Protein AF-A0AAD6SAK5-F1 (afdb_monomer_lite)

Organism: NCBI:txid1745969

Foldseek 3Di:
DDDDPLLVVLCVVCVVLVAHLVVDPLSVVLSVLLVCLLPDACVVPDPPCLLAADPDLPAEAEDAEDQRPSNCVVPQDDLPGGDDDDDPHVVSVVCNVVSHFAYAYDHQDQPPPQPDLNVLSNSLSSVQSNLLSNCVNNVRHYAYAREDSPPNDALPPPDCSRHQAHEDECADLQHGCLPPSCLRVLQSCLVVVGDYHYHYDFHWDQDPNDTDGPDPDPDRCVPCVRPPNPSVVVNVVSCVVSCVVVPRD

Sequence (249 aa):
FKLDPVASRILRQ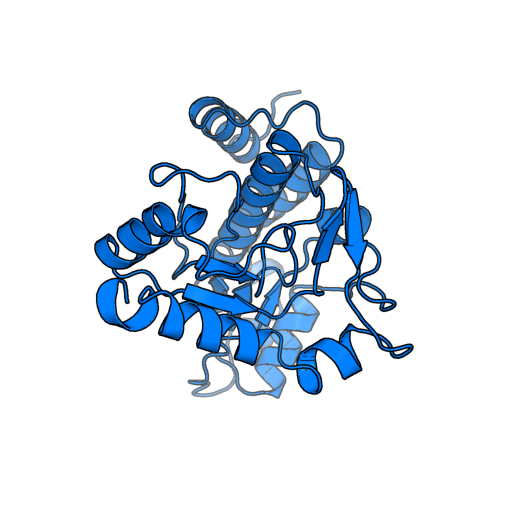ALQDGIDLAPFNFTAPALEEIVAWAHFNAEKSVPAGLLHPAGNATTVDVHAHHVPTWFRTIMPSDGGMPTPLWTLELQLQHMANQSIGRSILSIPKPNIFLGDKNATMAIARLLNENTAALAKALPRRFSFFATSALPYVNESAVDTLGAVGVALTSNHEGKYLGNPEFISFFARMQNMKAIVFVHPANPLLEVAGNFLLASPTVYPQGIFEFFCIPHIARTFIDLALSGTLPNLT

pLDDT: mean 86.38, std 11.33, range [43.56, 97.88]

Secondary structure (DSSP, 8-state):
-PPPHHHHHHHHHHHHTT---TT-TTHHHHHHHHHHHHT--HHHHS-HHHHS-SS---EEEEEEE---HHHHHH--EETTEEPPP--HHHHHHHHHHTTEEEEEEE-S----STT-HHHHHHHHHHHHHHHHHHHHHSTTTEEEEEEP-TTS--GGG---TT-SEEEEESEETTEETTSGGGHHHHHHHHHTT-EEEEE----EEEETTEEEE-----S-IIIIIHHHS-HHHHHHHHHHHTTHHHHH-

Radius of gyration: 18.46 Å; chains: 1; bounding box: 39×44×50 Å

Structure (mmCIF, N/CA/C/O backbone):
data_AF-A0AAD6SAK5-F1
#
_entry.id   AF-A0AAD6SAK5-F1
#
loop_
_atom_site.group_PDB
_atom_site.id
_atom_site.type_symbol
_atom_site.label_atom_id
_atom_site.label_alt_id
_atom_site.label_comp_id
_atom_site.label_asym_id
_atom_site.label_entity_id
_atom_site.label_seq_id
_atom_site.pdbx_PDB_ins_code
_atom_site.Cartn_x
_atom_site.Cartn_y
_atom_site.Cartn_z
_atom_site.occupancy
_atom_site.B_iso_or_equiv
_atom_site.auth_seq_id
_atom_site.auth_comp_id
_atom_site.auth_asym_id
_atom_site.auth_atom_id
_atom_site.pdbx_PDB_model_num
ATOM 1 N N . PHE A 1 1 ? 0.401 22.224 -21.509 1.00 48.62 1 PHE A N 1
ATOM 2 C CA . PHE A 1 1 ? 1.022 20.891 -21.386 1.00 48.62 1 PHE A CA 1
ATOM 3 C C . PHE A 1 1 ? -0.078 19.849 -21.339 1.00 48.62 1 PHE A C 1
ATOM 5 O O . PHE A 1 1 ? -1.014 20.021 -20.569 1.00 48.62 1 PHE A O 1
ATOM 12 N N . LYS A 1 2 ? -0.040 18.836 -22.210 1.00 77.50 2 LYS A N 1
ATOM 13 C CA . LYS A 1 2 ? -1.019 17.743 -22.179 1.00 77.50 2 LYS A CA 1
ATOM 14 C C . LYS A 1 2 ? -0.540 16.734 -21.135 1.00 77.50 2 LYS A C 1
ATOM 16 O O . LYS A 1 2 ? 0.582 16.256 -21.254 1.00 77.50 2 LYS A O 1
ATOM 21 N N . LEU A 1 3 ? -1.353 16.476 -20.111 1.00 87.00 3 LEU A N 1
ATOM 22 C CA . LEU A 1 3 ? -1.077 15.429 -19.126 1.00 87.00 3 LEU A CA 1
ATOM 23 C C . LEU A 1 3 ? -0.990 14.066 -19.823 1.00 87.00 3 LEU A C 1
ATOM 25 O O . LEU A 1 3 ? -1.720 13.809 -20.786 1.00 87.00 3 LEU A O 1
ATOM 29 N N . ASP A 1 4 ? -0.115 13.196 -19.319 1.00 96.31 4 ASP A N 1
ATOM 30 C CA . ASP A 1 4 ? -0.028 11.809 -19.773 1.00 96.31 4 ASP A CA 1
ATOM 31 C C . ASP A 1 4 ? -1.410 11.117 -19.656 1.00 96.31 4 ASP A C 1
ATOM 33 O O . ASP A 1 4 ? -2.162 11.399 -18.707 1.00 96.31 4 ASP A O 1
ATOM 37 N N . PRO A 1 5 ? -1.802 10.237 -20.600 1.00 95.94 5 PRO A N 1
ATOM 38 C CA . PRO A 1 5 ? -3.085 9.537 -20.541 1.00 95.94 5 PRO A CA 1
ATOM 39 C C . PRO A 1 5 ? -3.301 8.736 -19.250 1.00 95.94 5 PRO A C 1
ATOM 41 O O . PRO A 1 5 ? -4.432 8.666 -18.764 1.00 95.94 5 PRO A O 1
ATOM 44 N N . VAL A 1 6 ? -2.238 8.163 -18.675 1.00 95.62 6 VAL A N 1
ATOM 45 C CA . VAL A 1 6 ? -2.286 7.399 -17.422 1.00 95.62 6 VAL A CA 1
ATOM 46 C C . VAL A 1 6 ? -2.607 8.329 -16.258 1.00 95.62 6 VAL A C 1
ATOM 48 O O . VAL A 1 6 ? -3.575 8.082 -15.540 1.00 95.62 6 VAL A O 1
ATOM 51 N N . ALA A 1 7 ? -1.880 9.440 -16.124 1.00 96.62 7 ALA A N 1
ATOM 52 C CA . ALA A 1 7 ? -2.147 10.438 -15.088 1.00 96.62 7 ALA A CA 1
ATOM 53 C C . ALA A 1 7 ? -3.566 11.023 -15.215 1.00 96.62 7 ALA A C 1
ATOM 55 O O . ALA A 1 7 ? -4.299 11.133 -14.233 1.00 96.62 7 ALA A O 1
ATOM 56 N N . SER A 1 8 ? -4.000 11.310 -16.446 1.00 95.75 8 SER A N 1
ATOM 57 C CA . SER A 1 8 ? -5.345 11.825 -16.735 1.00 95.75 8 SER A CA 1
ATOM 58 C C . SER A 1 8 ? -6.453 10.823 -16.388 1.00 95.75 8 SER A C 1
ATOM 60 O O . SER A 1 8 ? -7.548 11.215 -15.981 1.00 95.75 8 SER A O 1
ATOM 62 N N . ARG A 1 9 ? -6.205 9.517 -16.562 1.00 95.38 9 ARG A N 1
ATOM 63 C CA . ARG A 1 9 ? -7.128 8.457 -16.130 1.00 95.38 9 ARG A CA 1
ATOM 64 C C . ARG A 1 9 ? -7.239 8.433 -14.609 1.00 95.38 9 ARG A C 1
ATOM 66 O O . ARG A 1 9 ? -8.360 8.429 -14.113 1.00 95.38 9 ARG A O 1
ATOM 73 N N . ILE A 1 10 ? -6.108 8.441 -13.905 1.00 94.56 10 ILE A N 1
ATOM 74 C CA . ILE A 1 10 ? -6.060 8.343 -12.440 1.00 94.56 10 ILE A CA 1
ATOM 75 C C . ILE A 1 10 ? -6.801 9.512 -11.800 1.00 94.56 10 ILE A C 1
ATOM 77 O O . ILE A 1 10 ? -7.687 9.289 -10.985 1.00 94.56 10 ILE A O 1
ATOM 81 N N . LEU A 1 11 ? -6.512 10.745 -12.229 1.00 95.38 11 LEU A N 1
ATOM 82 C CA . LEU A 1 11 ? -7.187 11.940 -11.716 1.00 95.38 11 LEU A CA 1
ATOM 83 C C . LEU A 1 11 ? -8.706 11.886 -11.934 1.00 95.38 11 LEU A C 1
ATOM 85 O O . LEU A 1 11 ? -9.472 12.202 -11.029 1.00 95.38 11 LEU A O 1
ATOM 89 N N . ARG A 1 12 ? -9.159 11.448 -13.118 1.00 94.56 12 ARG A N 1
ATOM 90 C CA . ARG A 1 12 ? -10.597 11.321 -13.401 1.00 94.56 12 ARG A CA 1
ATOM 91 C C . ARG A 1 12 ? -11.270 10.242 -12.560 1.00 94.56 12 ARG A C 1
ATOM 93 O O . ARG A 1 12 ? -12.364 10.485 -12.069 1.00 94.56 12 ARG A O 1
ATOM 100 N N . GLN A 1 13 ? -10.654 9.071 -12.423 1.00 91.88 13 GLN A N 1
ATOM 101 C CA . GLN A 1 13 ? -11.227 7.978 -11.635 1.00 91.88 13 GLN A CA 1
ATOM 102 C C . GLN A 1 13 ? -11.241 8.319 -10.144 1.00 91.88 13 GLN A C 1
ATOM 104 O O . GLN A 1 13 ? -12.260 8.124 -9.500 1.00 91.88 13 GLN A O 1
ATOM 109 N N . ALA A 1 14 ? -10.174 8.926 -9.620 1.00 91.44 14 ALA A N 1
ATOM 110 C CA . ALA A 1 14 ? -10.151 9.406 -8.243 1.00 91.44 14 ALA A CA 1
ATOM 111 C C . ALA A 1 14 ? -11.302 10.388 -7.969 1.00 91.44 14 ALA A C 1
ATOM 113 O O . ALA A 1 14 ? -12.040 10.199 -7.008 1.00 91.44 14 ALA A O 1
ATOM 114 N N . LEU A 1 15 ? -11.540 11.357 -8.862 1.00 92.75 15 LEU A N 1
ATOM 115 C CA . LEU A 1 15 ? -12.674 12.279 -8.737 1.00 92.75 15 LEU A CA 1
ATOM 116 C C . LEU A 1 15 ? -14.040 11.579 -8.828 1.00 92.75 15 LEU A C 1
ATOM 118 O O . LEU A 1 15 ? -14.959 11.966 -8.111 1.00 92.75 15 LEU A O 1
ATOM 122 N N . GLN A 1 16 ? -14.187 10.555 -9.678 1.00 90.12 16 GLN A N 1
ATOM 123 C CA . GLN A 1 16 ? -15.409 9.735 -9.744 1.00 90.12 16 GLN A CA 1
ATOM 124 C C . GLN A 1 16 ? -15.672 8.993 -8.430 1.00 90.12 16 GLN A C 1
ATOM 126 O O . GLN A 1 16 ? -16.824 8.866 -8.023 1.00 90.12 16 GLN A O 1
ATOM 131 N N . ASP A 1 17 ? -14.605 8.585 -7.748 1.00 87.94 17 ASP A N 1
ATOM 132 C CA . ASP A 1 17 ? -14.656 7.930 -6.442 1.00 87.94 17 ASP A CA 1
ATOM 133 C C . ASP A 1 17 ? -14.751 8.938 -5.275 1.00 87.94 17 ASP A C 1
ATOM 135 O O . ASP A 1 17 ? -14.682 8.556 -4.107 1.00 87.94 17 ASP A O 1
ATOM 139 N N . GLY A 1 18 ? -14.911 10.236 -5.570 1.00 90.00 18 GLY A N 1
ATOM 140 C CA . GLY A 1 18 ? -15.021 11.302 -4.570 1.00 90.00 18 GLY A CA 1
ATOM 141 C C . GLY A 1 18 ? -13.700 11.673 -3.889 1.00 90.00 18 GLY A C 1
ATOM 142 O O . GLY A 1 18 ? -13.715 12.286 -2.823 1.00 90.00 18 GLY A O 1
ATOM 143 N N . ILE A 1 19 ? -12.563 11.305 -4.482 1.00 91.56 19 ILE A N 1
ATOM 144 C CA . ILE A 1 19 ? -11.214 11.572 -3.978 1.00 91.56 19 ILE A CA 1
ATOM 145 C C . ILE A 1 19 ? -10.585 12.690 -4.812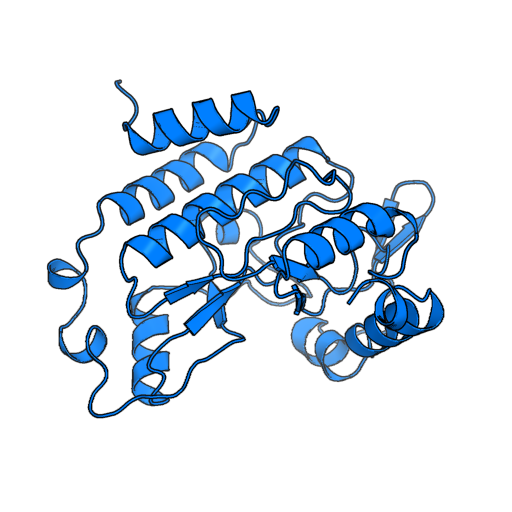 1.00 91.56 19 ILE A C 1
ATOM 147 O O . ILE A 1 19 ? -10.179 12.480 -5.957 1.00 91.56 19 ILE A O 1
ATOM 151 N N . ASP A 1 20 ? -10.463 13.882 -4.230 1.00 93.81 20 ASP A N 1
ATOM 152 C CA . ASP A 1 20 ? -9.728 14.978 -4.861 1.00 93.81 20 ASP A CA 1
ATOM 153 C C . ASP A 1 20 ? -8.230 14.873 -4.552 1.00 93.81 20 ASP A C 1
ATOM 155 O O . ASP A 1 20 ? -7.797 15.036 -3.414 1.00 93.81 20 ASP A O 1
ATOM 159 N N . LEU A 1 21 ? -7.431 14.591 -5.581 1.00 94.38 21 LEU A N 1
ATOM 160 C CA . LEU A 1 21 ? -5.976 14.490 -5.466 1.00 94.38 21 LEU A CA 1
ATOM 161 C C . LEU A 1 21 ? -5.276 15.848 -5.639 1.00 94.38 21 LEU A C 1
ATOM 163 O O . LEU A 1 21 ? -4.103 15.972 -5.295 1.00 94.38 21 LEU A O 1
ATOM 167 N N . ALA A 1 22 ? -5.948 16.865 -6.183 1.00 93.81 22 ALA A N 1
ATOM 168 C CA . ALA A 1 22 ? -5.314 18.132 -6.549 1.00 93.81 22 ALA A CA 1
ATOM 169 C C . ALA A 1 22 ? -4.691 18.921 -5.375 1.00 93.81 22 ALA A C 1
ATOM 171 O O . ALA A 1 22 ? -3.635 19.520 -5.587 1.00 93.81 22 ALA A O 1
ATOM 172 N N . PRO A 1 23 ? -5.266 18.930 -4.153 1.00 95.38 23 PRO A N 1
ATOM 173 C CA . PRO A 1 23 ? -4.737 19.732 -3.047 1.00 95.38 23 PRO A CA 1
ATOM 174 C C . PRO A 1 23 ? -3.391 19.254 -2.488 1.00 95.38 23 PRO A C 1
ATOM 176 O O . PRO A 1 23 ? -2.732 19.996 -1.759 1.00 95.38 23 PRO A O 1
ATOM 179 N N . PHE A 1 24 ? -2.980 18.017 -2.779 1.00 95.56 24 PHE A N 1
ATOM 180 C CA . PHE A 1 24 ? -1.861 17.382 -2.088 1.00 95.56 24 PHE A CA 1
ATOM 181 C C . PHE A 1 24 ? -0.530 17.539 -2.829 1.00 95.56 24 PHE A C 1
ATOM 183 O O . PHE A 1 24 ? -0.404 17.237 -4.016 1.00 95.56 24 PHE A O 1
ATOM 190 N N . ASN A 1 25 ? 0.509 17.947 -2.096 1.00 95.00 25 ASN A N 1
ATOM 191 C CA . ASN A 1 25 ? 1.856 18.159 -2.638 1.00 95.00 25 ASN A CA 1
ATOM 192 C C . ASN A 1 25 ? 2.534 16.869 -3.142 1.00 95.00 25 ASN A C 1
ATOM 194 O O . ASN A 1 25 ? 3.422 16.933 -3.989 1.00 95.00 25 ASN A O 1
ATOM 198 N N . PHE A 1 26 ? 2.104 15.703 -2.656 1.00 95.25 26 PHE A N 1
ATOM 199 C CA . PHE A 1 26 ? 2.612 14.401 -3.078 1.00 95.25 26 PHE A CA 1
ATOM 200 C C . PHE A 1 26 ? 1.981 13.898 -4.381 1.00 95.25 26 PHE A C 1
ATOM 202 O O . PHE A 1 26 ? 2.495 12.950 -4.970 1.00 95.25 26 PHE A O 1
ATOM 209 N N . THR A 1 27 ? 0.912 14.532 -4.874 1.00 96.81 27 THR A N 1
ATOM 210 C CA . THR A 1 27 ? 0.183 14.060 -6.058 1.00 96.81 27 THR A CA 1
ATOM 211 C C . THR A 1 27 ? 1.024 14.107 -7.326 1.00 96.81 27 THR A C 1
ATOM 213 O O . THR A 1 27 ? 1.078 13.116 -8.050 1.00 96.81 27 THR A O 1
ATOM 216 N N . ALA A 1 28 ? 1.702 15.223 -7.610 1.00 96.56 28 ALA A N 1
ATOM 217 C CA . ALA A 1 28 ? 2.511 15.332 -8.825 1.00 96.56 28 ALA A CA 1
ATOM 218 C C . ALA A 1 28 ? 3.689 14.329 -8.839 1.00 96.56 28 ALA A C 1
ATOM 220 O O . ALA A 1 28 ? 3.751 13.542 -9.785 1.00 96.56 28 ALA A O 1
ATOM 221 N N . PRO A 1 29 ? 4.531 14.237 -7.786 1.00 97.56 29 PRO A N 1
ATOM 222 C CA . PRO A 1 29 ? 5.582 13.217 -7.714 1.00 97.56 29 PRO A CA 1
ATOM 223 C C . PRO A 1 29 ? 5.049 11.779 -7.799 1.00 97.56 29 PRO A C 1
ATOM 225 O O . PRO A 1 29 ? 5.657 10.926 -8.444 1.00 97.56 29 PRO A O 1
ATOM 228 N N . ALA A 1 30 ? 3.893 11.502 -7.185 1.00 97.19 30 ALA A N 1
ATOM 229 C CA . ALA A 1 30 ? 3.274 10.185 -7.268 1.00 97.19 30 ALA A CA 1
ATOM 230 C C . ALA A 1 30 ? 2.855 9.834 -8.697 1.00 97.19 30 ALA A C 1
ATOM 232 O O . ALA A 1 30 ? 3.144 8.733 -9.166 1.00 97.19 30 ALA A O 1
ATOM 233 N N . LEU A 1 31 ? 2.201 10.762 -9.402 1.00 97.69 31 LEU A N 1
ATOM 234 C CA . LEU A 1 31 ? 1.782 10.563 -10.788 1.00 97.69 31 LEU A CA 1
ATOM 235 C C . LEU A 1 31 ? 2.976 10.407 -11.732 1.00 97.69 31 LEU A C 1
ATOM 237 O O . LEU A 1 31 ? 2.911 9.567 -12.625 1.00 97.69 31 LEU A O 1
ATOM 241 N N . GLU A 1 32 ? 4.059 11.158 -11.529 1.00 97.38 32 GLU A N 1
ATOM 242 C CA . GLU A 1 32 ? 5.299 11.005 -12.299 1.00 97.38 32 GLU A CA 1
ATOM 243 C C . GLU A 1 32 ? 5.870 9.587 -12.167 1.00 97.38 32 GLU A C 1
ATOM 245 O O . GLU A 1 32 ? 6.149 8.938 -13.176 1.00 97.38 32 GLU A O 1
ATOM 250 N N . GLU A 1 33 ? 5.962 9.064 -10.941 1.00 97.25 33 GLU A N 1
ATOM 251 C CA . GLU A 1 33 ? 6.455 7.704 -10.696 1.00 97.25 33 GLU A CA 1
ATOM 252 C C . GLU A 1 33 ? 5.493 6.630 -11.246 1.00 97.25 33 GLU A C 1
ATOM 254 O O . GLU A 1 33 ? 5.931 5.647 -11.843 1.00 97.25 33 GLU A O 1
ATOM 259 N N . ILE A 1 34 ? 4.172 6.828 -11.133 1.00 97.56 34 ILE A N 1
ATOM 260 C CA . ILE A 1 34 ? 3.167 5.915 -11.712 1.00 97.56 34 ILE A CA 1
ATOM 261 C C . ILE A 1 34 ? 3.267 5.871 -13.243 1.00 97.56 34 ILE A C 1
ATOM 263 O O . ILE A 1 34 ? 3.202 4.796 -13.843 1.00 97.56 34 ILE A O 1
ATOM 267 N N . VAL A 1 35 ? 3.419 7.030 -13.890 1.00 97.88 35 VAL A N 1
ATOM 268 C CA . VAL A 1 35 ? 3.590 7.136 -15.346 1.00 97.88 35 VAL A CA 1
ATOM 269 C C . VAL A 1 35 ? 4.894 6.461 -15.775 1.00 97.88 35 VAL A C 1
ATOM 271 O O . VAL A 1 35 ? 4.899 5.733 -16.768 1.00 97.88 35 VAL A O 1
ATOM 274 N N . ALA A 1 36 ? 5.974 6.630 -15.006 1.00 96.94 36 ALA A N 1
ATOM 275 C CA . ALA A 1 36 ? 7.234 5.938 -15.259 1.00 96.94 36 ALA A CA 1
ATOM 276 C C . ALA A 1 36 ? 7.062 4.411 -15.229 1.00 96.94 36 ALA A C 1
ATOM 278 O O . ALA A 1 36 ? 7.542 3.735 -16.138 1.00 96.94 36 ALA A O 1
ATOM 279 N N . TRP A 1 37 ? 6.315 3.868 -14.258 1.00 97.25 37 TRP A N 1
ATOM 280 C CA . TRP A 1 37 ? 5.984 2.439 -14.222 1.00 97.25 37 TRP A CA 1
ATOM 281 C C . TRP A 1 37 ? 5.106 1.995 -15.390 1.00 97.25 37 TRP A C 1
ATOM 283 O O . TRP A 1 37 ? 5.344 0.940 -15.972 1.00 97.25 37 TRP A O 1
ATOM 293 N N . ALA A 1 38 ? 4.107 2.794 -15.763 1.00 96.00 38 ALA A N 1
ATOM 294 C CA . ALA A 1 38 ? 3.188 2.449 -16.844 1.00 96.00 38 ALA A CA 1
ATOM 295 C C . ALA A 1 38 ? 3.879 2.344 -18.214 1.00 96.00 38 ALA A C 1
ATOM 297 O O . ALA A 1 38 ? 3.461 1.542 -19.050 1.00 96.00 38 ALA A O 1
ATOM 298 N N . HIS A 1 39 ? 4.945 3.118 -18.427 1.00 95.88 39 HIS A N 1
ATOM 299 C CA . HIS A 1 39 ? 5.762 3.079 -19.645 1.00 95.88 39 HIS A CA 1
ATOM 300 C C . HIS A 1 39 ? 7.055 2.267 -19.479 1.00 95.88 39 HIS A C 1
ATOM 302 O O . HIS A 1 39 ? 7.898 2.248 -20.381 1.00 95.88 39 HIS A O 1
ATOM 308 N N . PHE A 1 40 ? 7.235 1.595 -18.339 1.00 95.94 40 PHE A N 1
ATOM 309 C CA . PHE A 1 40 ? 8.440 0.835 -18.040 1.00 95.94 40 PHE A CA 1
ATOM 310 C C . PHE A 1 40 ? 8.556 -0.395 -18.941 1.00 95.94 40 PHE A C 1
ATOM 312 O O . PHE A 1 40 ? 7.654 -1.229 -19.017 1.00 95.94 40 PHE A O 1
ATOM 319 N N . ASN A 1 41 ? 9.709 -0.544 -19.593 1.00 92.88 41 ASN A N 1
ATOM 320 C CA . ASN A 1 41 ? 10.030 -1.727 -20.380 1.00 92.88 41 ASN A CA 1
ATOM 321 C C . ASN A 1 41 ? 11.046 -2.593 -19.629 1.00 92.88 41 ASN A C 1
ATOM 323 O O . ASN A 1 41 ? 12.243 -2.306 -19.638 1.00 92.88 41 ASN A O 1
ATOM 327 N N . ALA A 1 42 ? 10.556 -3.664 -19.004 1.00 88.94 42 ALA A N 1
ATOM 328 C CA . ALA A 1 42 ? 11.367 -4.558 -18.187 1.00 88.94 42 ALA A CA 1
ATOM 329 C C . ALA A 1 42 ? 12.563 -5.152 -18.952 1.00 88.94 42 ALA A C 1
ATOM 331 O O . ALA A 1 42 ? 13.679 -5.090 -18.447 1.00 88.94 42 ALA A O 1
ATOM 332 N N . GLU A 1 43 ? 12.356 -5.617 -20.187 1.00 86.31 43 GLU A N 1
ATOM 333 C CA . GLU A 1 43 ? 13.389 -6.239 -21.037 1.00 86.31 43 GLU A CA 1
ATOM 334 C C . GLU A 1 43 ? 14.544 -5.290 -21.388 1.00 86.31 43 GLU A C 1
ATOM 336 O O . GLU A 1 43 ? 15.666 -5.726 -21.631 1.00 86.31 43 GLU A O 1
ATOM 341 N N . LYS A 1 44 ? 14.281 -3.977 -21.433 1.00 87.62 44 LYS A N 1
ATOM 342 C CA . LYS A 1 44 ? 15.312 -2.964 -21.711 1.00 87.62 44 LYS A CA 1
ATOM 343 C C . LYS A 1 44 ? 16.004 -2.454 -20.452 1.00 87.62 44 LYS A C 1
ATOM 345 O O . LYS A 1 44 ? 17.160 -2.049 -20.524 1.00 87.62 44 LYS A O 1
ATOM 350 N N . SER A 1 45 ? 15.282 -2.416 -19.337 1.00 86.88 45 SER A N 1
ATOM 351 C CA . SER A 1 45 ? 15.701 -1.694 -18.133 1.00 86.88 45 SER A CA 1
ATOM 352 C C . SER A 1 45 ? 16.272 -2.591 -17.039 1.00 86.88 45 SER A C 1
ATOM 354 O O . SER A 1 45 ? 16.880 -2.080 -16.103 1.00 86.88 45 SER A O 1
ATOM 356 N N . VAL A 1 46 ? 16.070 -3.907 -17.113 1.00 87.25 46 VAL A N 1
ATOM 357 C CA . VAL A 1 46 ? 16.509 -4.851 -16.080 1.00 87.25 46 VAL A CA 1
ATOM 358 C C . VAL A 1 46 ? 17.432 -5.903 -16.700 1.00 87.25 46 VAL A C 1
ATOM 360 O O . VAL A 1 46 ? 17.103 -6.457 -17.749 1.00 87.25 46 VAL A O 1
ATOM 363 N N . PRO A 1 47 ? 18.566 -6.242 -16.060 1.00 84.69 47 PRO A N 1
ATOM 364 C CA . PRO A 1 47 ? 19.419 -7.333 -16.518 1.00 84.69 47 PRO A CA 1
ATOM 365 C C . PRO A 1 47 ? 18.641 -8.651 -16.651 1.00 84.69 47 PRO A C 1
ATOM 367 O O . PRO A 1 47 ? 17.926 -9.049 -15.730 1.00 84.69 47 PRO A O 1
ATOM 370 N N . ALA A 1 48 ? 18.831 -9.374 -17.759 1.00 80.62 48 ALA A N 1
ATOM 371 C CA . ALA A 1 48 ? 18.095 -10.611 -18.052 1.00 80.62 48 ALA A CA 1
ATOM 372 C C . ALA A 1 48 ? 18.184 -11.661 -16.924 1.00 80.62 48 ALA A C 1
ATOM 374 O O . ALA A 1 48 ? 17.190 -12.312 -16.601 1.00 80.62 48 ALA A O 1
ATOM 375 N N . GLY A 1 49 ? 19.347 -11.773 -16.269 1.00 77.94 49 GLY A N 1
ATOM 376 C CA . GLY A 1 49 ? 19.554 -12.679 -15.131 1.00 77.94 49 GLY A CA 1
ATOM 377 C C . GLY A 1 49 ? 18.777 -12.307 -13.861 1.00 77.94 49 GLY A C 1
ATOM 378 O O . GLY A 1 49 ? 18.600 -13.151 -12.991 1.00 77.94 49 GLY A O 1
ATOM 379 N N . LEU A 1 50 ? 18.292 -11.065 -13.751 1.00 82.31 50 LEU A N 1
ATOM 380 C CA . LEU A 1 50 ? 17.416 -10.620 -12.664 1.00 82.31 50 LEU A CA 1
ATOM 381 C C . LEU A 1 50 ? 15.936 -10.672 -13.053 1.00 82.31 50 LEU A C 1
ATOM 383 O O . LEU A 1 50 ? 15.098 -10.840 -12.170 1.00 82.31 50 LEU A O 1
ATOM 387 N N . LEU A 1 51 ? 15.598 -10.570 -14.344 1.00 78.81 51 LEU A N 1
ATOM 388 C CA . LEU A 1 51 ? 14.225 -10.709 -14.850 1.00 78.81 51 LEU A CA 1
ATOM 389 C C . LEU A 1 51 ? 13.708 -12.141 -14.759 1.00 78.81 51 LEU A C 1
ATOM 391 O O . LEU A 1 51 ? 12.560 -12.367 -14.353 1.00 78.81 51 LEU A O 1
ATOM 395 N N . HIS A 1 52 ? 14.562 -13.103 -15.091 1.00 76.69 52 HIS A N 1
ATOM 396 C CA . HIS A 1 52 ? 14.248 -14.522 -15.055 1.00 76.69 52 HIS A CA 1
ATOM 397 C C . HIS A 1 52 ? 15.009 -15.171 -13.898 1.00 76.69 52 HIS A C 1
ATOM 399 O O . HIS A 1 52 ? 16.238 -15.153 -13.914 1.00 76.69 52 HIS A O 1
ATOM 405 N N . PRO A 1 53 ? 14.317 -15.726 -12.885 1.00 66.88 53 PRO A N 1
ATOM 406 C CA . PRO A 1 53 ? 14.992 -16.450 -11.817 1.00 66.88 53 PRO A CA 1
ATOM 407 C C . PRO A 1 53 ? 15.855 -17.571 -12.405 1.00 66.88 53 PRO A C 1
ATOM 409 O O . PRO A 1 53 ? 15.422 -18.268 -13.324 1.00 66.88 53 PRO A O 1
ATOM 412 N N . ALA A 1 54 ? 17.059 -17.769 -11.872 1.00 62.38 54 ALA A N 1
ATOM 413 C CA . ALA A 1 54 ? 17.867 -18.926 -12.230 1.00 62.38 54 ALA A CA 1
ATOM 414 C C . ALA A 1 54 ? 17.223 -20.204 -11.652 1.00 62.38 54 ALA A C 1
ATOM 416 O O . ALA A 1 54 ? 17.012 -20.305 -10.445 1.00 62.38 54 ALA A O 1
ATOM 417 N N . GLY A 1 55 ? 16.908 -21.183 -12.507 1.00 65.50 55 GLY A N 1
ATOM 418 C CA . GLY A 1 55 ? 16.312 -22.464 -12.099 1.00 65.50 55 GLY A CA 1
ATOM 419 C C . GLY A 1 55 ? 14.808 -22.410 -11.769 1.00 65.50 55 GLY A C 1
ATOM 420 O O . GLY A 1 55 ? 14.102 -21.470 -12.125 1.00 65.50 55 GLY A O 1
ATOM 421 N N . ASN A 1 56 ? 14.300 -23.447 -11.090 1.00 67.75 56 ASN A N 1
ATOM 422 C CA . ASN A 1 56 ? 12.892 -23.564 -10.678 1.00 67.75 56 ASN A CA 1
ATOM 423 C C . ASN A 1 56 ? 12.618 -22.788 -9.374 1.00 67.75 56 ASN A C 1
ATOM 425 O O . ASN A 1 56 ? 12.283 -23.386 -8.354 1.00 67.75 56 ASN A O 1
ATOM 429 N N . ALA A 1 57 ? 12.772 -21.462 -9.378 1.00 76.19 57 ALA A N 1
ATOM 430 C CA . ALA A 1 57 ? 12.410 -20.636 -8.223 1.00 76.19 57 ALA A CA 1
ATOM 431 C C . ALA A 1 57 ? 10.882 -20.642 -8.010 1.00 76.19 57 ALA A C 1
ATOM 433 O O . ALA A 1 57 ? 10.149 -19.892 -8.656 1.00 76.19 57 ALA A O 1
ATOM 434 N N . THR A 1 58 ? 10.397 -21.510 -7.120 1.00 83.56 58 THR A N 1
ATOM 435 C CA . THR A 1 58 ? 8.964 -21.676 -6.810 1.00 83.56 58 THR A CA 1
ATOM 436 C C . THR A 1 58 ? 8.515 -20.914 -5.565 1.00 83.56 58 THR A C 1
ATOM 438 O O . THR A 1 58 ? 7.318 -20.855 -5.295 1.00 83.56 58 THR A O 1
ATOM 441 N N . THR A 1 59 ? 9.445 -20.343 -4.796 1.00 93.50 59 THR A N 1
ATOM 442 C CA . THR A 1 59 ? 9.126 -19.628 -3.556 1.00 93.50 59 THR A CA 1
ATOM 443 C C . THR A 1 59 ? 8.346 -18.352 -3.855 1.00 93.50 59 THR A C 1
ATOM 445 O O . THR A 1 59 ? 8.745 -17.549 -4.707 1.00 93.50 59 THR A O 1
ATOM 448 N N . VAL A 1 60 ? 7.242 -18.166 -3.131 1.00 95.00 60 VAL A N 1
ATOM 449 C CA . VAL A 1 60 ? 6.452 -16.934 -3.133 1.00 95.00 60 VAL A CA 1
ATOM 450 C C . VAL A 1 60 ? 6.668 -16.232 -1.803 1.00 95.00 60 VAL A C 1
ATOM 452 O O . VAL A 1 60 ? 6.333 -16.773 -0.753 1.00 95.00 60 VAL A O 1
ATOM 455 N N . ASP A 1 61 ? 7.225 -15.031 -1.859 1.00 96.56 61 ASP A N 1
ATOM 456 C CA . ASP A 1 61 ? 7.361 -14.157 -0.704 1.00 96.56 61 ASP A CA 1
ATOM 457 C C . ASP A 1 61 ? 6.069 -13.355 -0.523 1.00 96.56 61 ASP A C 1
ATOM 459 O O . ASP A 1 61 ? 5.667 -12.593 -1.403 1.00 96.56 61 ASP A O 1
ATOM 463 N N . VAL A 1 62 ? 5.392 -13.565 0.601 1.00 96.25 62 VAL A N 1
ATOM 464 C CA . VAL A 1 62 ? 4.104 -12.931 0.916 1.00 96.25 62 VAL A CA 1
ATOM 465 C C . VAL A 1 62 ? 4.246 -11.710 1.827 1.00 96.25 62 VAL A C 1
ATOM 467 O O . VAL A 1 62 ? 3.246 -11.057 2.108 1.00 96.25 62 VAL A O 1
ATOM 470 N N . HIS A 1 63 ? 5.464 -11.388 2.277 1.00 95.56 63 HIS A N 1
ATOM 471 C CA . HIS A 1 63 ? 5.750 -10.247 3.147 1.00 95.56 63 HIS A CA 1
ATOM 472 C C . HIS A 1 63 ? 6.930 -9.453 2.582 1.00 95.56 63 HIS A C 1
ATOM 474 O O . HIS A 1 63 ? 7.989 -9.332 3.193 1.00 95.56 63 HIS A O 1
ATOM 480 N N . ALA A 1 64 ? 6.707 -8.856 1.413 1.00 95.06 64 ALA A N 1
ATOM 481 C CA . ALA A 1 64 ? 7.634 -7.918 0.797 1.00 95.06 64 ALA A CA 1
ATOM 482 C C . ALA A 1 64 ? 7.059 -6.500 0.816 1.00 95.06 64 ALA A C 1
ATOM 484 O O . ALA A 1 64 ? 5.859 -6.291 0.602 1.00 95.06 64 ALA A O 1
ATOM 485 N N . HIS A 1 65 ? 7.924 -5.511 1.025 1.00 94.94 65 HIS A N 1
ATOM 486 C CA . HIS A 1 65 ? 7.524 -4.110 1.029 1.00 94.94 65 HIS A CA 1
ATOM 487 C C . HIS A 1 65 ? 7.903 -3.395 -0.258 1.00 94.94 65 HIS A C 1
ATOM 489 O O . HIS A 1 65 ? 8.982 -3.597 -0.811 1.00 94.94 65 HIS A O 1
ATOM 495 N N . HIS A 1 66 ? 7.010 -2.515 -0.697 1.00 95.00 66 HIS A N 1
ATOM 496 C CA . HIS A 1 66 ? 7.281 -1.522 -1.723 1.00 95.00 66 HIS A CA 1
ATOM 497 C C . HIS A 1 66 ? 7.280 -0.138 -1.076 1.00 95.00 66 HIS A C 1
ATOM 499 O O . HIS A 1 66 ? 6.395 0.180 -0.283 1.00 95.00 66 HIS A O 1
ATOM 505 N N . VAL A 1 67 ? 8.280 0.678 -1.398 1.00 94.81 67 VAL A N 1
ATOM 506 C CA . VAL A 1 67 ? 8.388 2.047 -0.890 1.00 94.81 67 VAL A CA 1
ATOM 507 C C . VAL A 1 67 ? 8.624 2.980 -2.076 1.00 94.81 67 VAL A C 1
ATOM 509 O O . VAL A 1 67 ? 9.768 3.121 -2.511 1.00 94.81 67 VAL A O 1
ATOM 512 N N . PRO A 1 68 ? 7.566 3.620 -2.606 1.00 95.38 68 PRO A N 1
ATOM 513 C CA . PRO A 1 68 ? 7.720 4.610 -3.662 1.00 95.38 68 PRO A CA 1
ATOM 514 C C . PRO A 1 68 ? 8.620 5.767 -3.227 1.00 95.38 68 PRO A C 1
ATOM 516 O O . PRO A 1 68 ? 8.636 6.160 -2.053 1.00 95.38 68 PRO A O 1
ATOM 519 N N . THR A 1 69 ? 9.337 6.361 -4.177 1.00 94.50 69 THR A N 1
ATOM 520 C CA . THR A 1 69 ? 10.313 7.419 -3.868 1.00 94.50 69 THR A CA 1
ATOM 521 C C . THR A 1 69 ? 9.617 8.650 -3.293 1.00 94.50 69 THR A C 1
ATOM 523 O O . THR A 1 69 ? 10.062 9.208 -2.288 1.00 94.50 69 THR A O 1
ATOM 526 N N . TRP A 1 70 ? 8.479 9.041 -3.873 1.00 95.00 70 TRP A N 1
ATOM 527 C CA . TRP A 1 70 ? 7.664 10.147 -3.362 1.00 95.00 70 TRP A CA 1
ATOM 528 C C . TRP A 1 70 ? 7.115 9.882 -1.952 1.00 95.00 70 TRP A C 1
ATOM 530 O O . TRP A 1 70 ? 7.055 10.801 -1.135 1.00 95.00 70 TRP A O 1
ATOM 540 N N . PHE A 1 71 ? 6.758 8.630 -1.644 1.00 94.56 71 PHE A N 1
ATOM 541 C CA . PHE A 1 71 ? 6.232 8.245 -0.335 1.00 94.56 71 PHE A CA 1
ATOM 542 C C . PHE A 1 71 ? 7.321 8.347 0.737 1.00 94.56 71 PHE A C 1
ATOM 544 O O . PHE A 1 71 ? 7.100 8.904 1.810 1.00 94.56 71 PHE A O 1
ATOM 551 N N . ARG A 1 72 ? 8.541 7.905 0.416 1.00 93.44 72 ARG A N 1
ATOM 552 C CA . ARG A 1 72 ? 9.704 8.071 1.295 1.00 93.44 72 ARG A CA 1
ATOM 553 C C . ARG A 1 72 ? 10.020 9.542 1.592 1.00 93.44 72 ARG A C 1
ATOM 555 O O . ARG A 1 72 ? 10.512 9.842 2.674 1.00 93.44 72 ARG A O 1
ATOM 562 N N . THR A 1 73 ? 9.743 10.462 0.668 1.00 92.56 73 THR A N 1
ATOM 563 C CA . THR A 1 73 ? 9.956 11.906 0.889 1.00 92.56 73 THR A CA 1
ATOM 564 C C . THR A 1 73 ? 9.005 12.478 1.938 1.00 92.56 73 THR A C 1
ATOM 566 O O . THR A 1 73 ? 9.422 13.296 2.756 1.00 92.56 73 THR A O 1
ATOM 569 N N . ILE A 1 74 ? 7.741 12.048 1.937 1.00 92.25 74 ILE A N 1
ATOM 570 C CA . ILE A 1 74 ? 6.735 12.510 2.909 1.00 92.25 74 ILE A CA 1
ATOM 571 C C . ILE A 1 74 ? 6.767 11.722 4.225 1.00 92.25 74 ILE A C 1
ATOM 573 O O . ILE A 1 74 ? 6.340 12.238 5.253 1.00 92.25 74 ILE A O 1
ATOM 577 N N . MET A 1 75 ? 7.319 10.507 4.214 1.00 89.19 75 MET A N 1
ATOM 578 C CA . MET A 1 75 ? 7.556 9.674 5.394 1.00 89.19 75 MET A CA 1
ATOM 579 C C . MET A 1 75 ? 9.033 9.240 5.445 1.00 89.19 75 MET A C 1
ATOM 581 O O . MET A 1 75 ? 9.350 8.090 5.134 1.00 89.19 75 MET A O 1
ATOM 585 N N . PRO A 1 76 ? 9.968 10.139 5.809 1.00 87.12 76 PRO A N 1
ATOM 586 C CA . PRO A 1 76 ? 11.405 9.848 5.786 1.00 87.12 76 PRO A CA 1
ATOM 587 C C . PRO A 1 76 ? 11.871 8.940 6.930 1.00 87.12 76 PRO A C 1
ATOM 589 O O . PRO A 1 76 ? 12.928 8.313 6.827 1.00 87.12 76 PRO A O 1
ATOM 592 N N . SER A 1 77 ? 11.104 8.862 8.016 1.00 84.19 77 SER A N 1
ATOM 593 C CA . SER A 1 77 ? 11.357 7.976 9.147 1.00 84.19 77 SER A CA 1
ATOM 594 C C . SER A 1 77 ? 10.055 7.512 9.791 1.00 84.19 77 SER A C 1
ATOM 596 O O . SER A 1 77 ? 9.034 8.197 9.736 1.00 84.19 77 SER A O 1
ATOM 598 N N . ASP A 1 78 ? 10.106 6.345 10.425 1.00 76.69 78 ASP A N 1
ATOM 599 C CA . ASP A 1 78 ? 9.021 5.788 11.225 1.00 76.69 78 ASP A CA 1
ATOM 600 C C . ASP A 1 78 ? 9.581 5.029 12.425 1.00 76.69 78 ASP A C 1
ATOM 602 O O . ASP A 1 78 ? 10.601 4.347 12.332 1.00 76.69 78 ASP A O 1
ATOM 606 N N . GLY A 1 79 ? 8.934 5.165 13.582 1.00 67.62 79 GLY A N 1
ATOM 607 C CA . GLY A 1 79 ? 9.322 4.427 14.789 1.00 67.62 79 GLY A CA 1
ATOM 608 C C . GLY A 1 79 ? 10.777 4.641 15.239 1.00 67.62 79 GLY A C 1
ATOM 609 O O . GLY A 1 79 ? 11.345 3.760 15.884 1.00 67.62 79 GLY A O 1
ATOM 610 N N . GLY A 1 80 ? 11.381 5.784 14.885 1.00 72.62 80 GLY A N 1
ATOM 611 C CA . GLY A 1 80 ? 12.787 6.106 15.161 1.00 72.62 80 GLY A CA 1
ATOM 612 C C . GLY A 1 80 ? 13.789 5.547 14.144 1.00 72.62 80 GLY A C 1
ATOM 613 O O . GLY A 1 80 ? 14.991 5.716 14.330 1.00 72.62 80 GLY A O 1
ATOM 614 N N . MET A 1 81 ? 13.317 4.913 13.068 1.00 77.62 81 MET A N 1
ATOM 615 C CA . MET A 1 81 ? 14.145 4.328 12.015 1.00 77.62 81 MET A CA 1
ATOM 616 C C . MET A 1 81 ? 13.946 5.074 10.689 1.00 77.62 81 MET A C 1
ATOM 618 O O . MET A 1 81 ? 12.817 5.439 10.362 1.00 77.62 81 MET A O 1
ATOM 622 N N . PRO A 1 82 ? 15.005 5.306 9.895 1.00 86.25 82 PRO A N 1
ATOM 623 C CA . PRO A 1 82 ? 14.857 5.831 8.543 1.00 86.25 82 PRO A CA 1
ATOM 624 C C . PRO A 1 82 ? 14.028 4.888 7.669 1.00 86.25 82 PRO A C 1
ATOM 626 O O . PRO A 1 82 ? 14.249 3.675 7.678 1.00 86.25 82 PRO A O 1
ATOM 629 N N . THR A 1 83 ? 13.131 5.447 6.862 1.00 88.12 83 THR A N 1
ATOM 630 C CA . THR A 1 83 ? 12.396 4.676 5.860 1.00 88.12 83 THR A CA 1
ATOM 631 C C . THR A 1 83 ? 13.394 4.095 4.849 1.00 88.12 83 THR A C 1
ATOM 633 O O . THR A 1 83 ? 14.175 4.865 4.259 1.00 88.12 83 THR A O 1
ATOM 636 N N . PRO A 1 84 ? 13.408 2.761 4.640 1.00 88.69 84 PRO A N 1
ATOM 637 C CA . PRO A 1 84 ? 14.388 2.110 3.781 1.00 88.69 84 PRO A CA 1
ATOM 638 C C . PRO A 1 84 ? 14.382 2.673 2.362 1.00 88.69 84 PRO A C 1
ATOM 640 O O . PRO A 1 84 ? 13.335 3.023 1.815 1.00 88.69 84 PRO A O 1
ATOM 643 N N . LEU A 1 85 ? 15.566 2.744 1.754 1.00 91.25 85 LEU A N 1
ATOM 644 C CA . LEU A 1 85 ? 15.657 2.945 0.314 1.00 91.25 85 LEU A CA 1
ATOM 645 C C . LEU A 1 85 ? 15.134 1.684 -0.377 1.00 91.25 85 LEU A C 1
ATOM 647 O O . LEU A 1 85 ? 15.582 0.581 -0.069 1.00 91.25 85 LEU A O 1
ATOM 651 N N . TRP A 1 86 ? 14.229 1.862 -1.331 1.00 94.69 86 TRP A N 1
ATOM 652 C CA . TRP A 1 86 ? 13.739 0.786 -2.176 1.00 94.69 86 TRP A CA 1
ATOM 653 C C . TRP A 1 86 ? 14.056 1.104 -3.634 1.00 94.69 86 TRP A C 1
ATOM 655 O O . TRP A 1 86 ? 13.828 2.219 -4.099 1.00 94.69 86 TRP A O 1
ATOM 665 N N . THR A 1 87 ? 14.586 0.121 -4.357 1.00 94.19 87 THR A N 1
ATOM 666 C CA . THR A 1 87 ? 14.710 0.171 -5.814 1.00 94.19 87 THR A CA 1
ATOM 667 C C . THR A 1 87 ? 14.329 -1.187 -6.386 1.00 94.19 87 THR A C 1
ATOM 669 O O . THR A 1 87 ? 14.509 -2.222 -5.738 1.00 94.19 87 THR A O 1
ATOM 672 N N . LEU A 1 88 ? 13.838 -1.194 -7.627 1.00 95.00 88 LEU A N 1
ATOM 673 C CA . LEU A 1 88 ? 13.522 -2.434 -8.335 1.00 95.00 88 LEU A CA 1
ATOM 674 C C . LEU A 1 88 ? 14.737 -3.36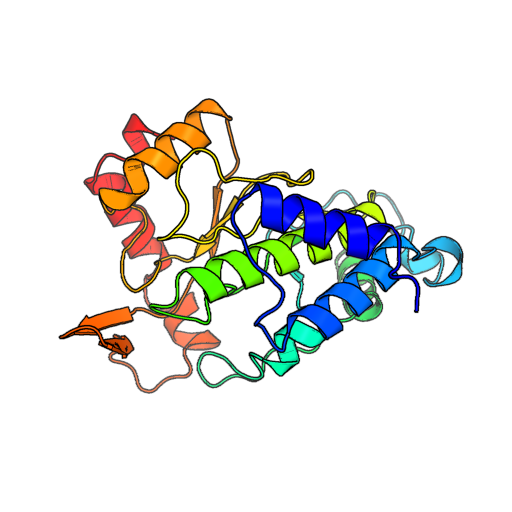8 -8.415 1.00 95.00 88 LEU A C 1
ATOM 676 O O . LEU A 1 88 ? 14.600 -4.577 -8.254 1.00 95.00 88 LEU A O 1
ATOM 680 N N . GLU A 1 89 ? 15.927 -2.810 -8.635 1.00 92.75 89 GLU A N 1
ATOM 681 C CA . GLU A 1 89 ? 17.164 -3.581 -8.699 1.00 92.75 89 GLU A CA 1
ATOM 682 C C . GLU A 1 89 ? 17.476 -4.275 -7.368 1.00 92.75 89 GLU A C 1
ATOM 684 O O . GLU A 1 89 ? 17.704 -5.483 -7.361 1.00 92.75 89 GLU A O 1
ATOM 689 N N . LEU A 1 90 ? 17.406 -3.553 -6.242 1.00 93.75 90 LEU A N 1
ATOM 690 C CA . LEU A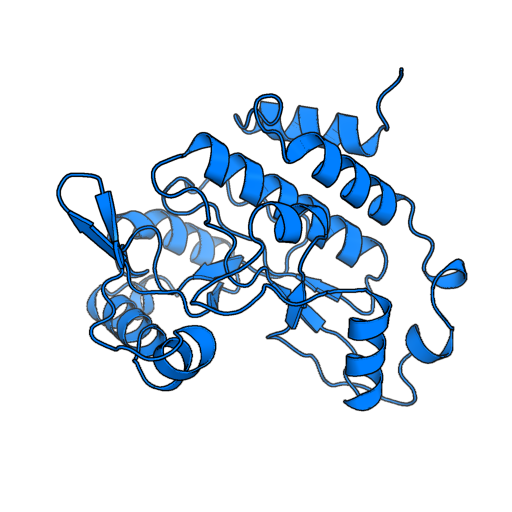 1 90 ? 17.641 -4.131 -4.915 1.00 93.75 90 LEU A CA 1
ATOM 691 C C . LEU A 1 90 ? 16.621 -5.231 -4.592 1.00 93.75 90 LEU A C 1
ATOM 693 O O . LEU A 1 90 ? 17.002 -6.297 -4.105 1.00 93.75 90 LEU A O 1
ATOM 697 N N . GLN A 1 91 ? 15.342 -5.009 -4.915 1.00 95.19 91 GLN A N 1
ATOM 698 C CA . GLN A 1 91 ? 14.294 -6.013 -4.724 1.00 95.19 91 GLN A CA 1
ATOM 699 C C . GLN A 1 91 ? 14.573 -7.276 -5.551 1.00 95.19 91 GLN A C 1
ATOM 701 O O . GLN A 1 91 ? 14.520 -8.387 -5.025 1.00 95.19 91 GLN A O 1
ATOM 706 N N . LEU A 1 92 ? 14.896 -7.132 -6.840 1.00 94.25 92 LEU A N 1
ATOM 707 C CA . LEU A 1 92 ? 15.153 -8.275 -7.721 1.00 94.25 92 LEU A CA 1
ATOM 708 C C . LEU A 1 92 ? 16.437 -9.025 -7.353 1.00 94.25 92 LEU A C 1
ATOM 710 O O . LEU A 1 92 ? 16.453 -10.254 -7.428 1.00 94.25 92 LEU A O 1
ATOM 714 N N . GLN A 1 93 ? 17.489 -8.320 -6.930 1.00 92.81 93 GLN A N 1
ATOM 715 C CA . GLN A 1 93 ? 18.716 -8.935 -6.416 1.00 92.81 93 GLN A CA 1
ATOM 716 C C . GLN A 1 93 ? 18.437 -9.744 -5.147 1.00 92.81 93 GLN A C 1
ATOM 718 O O . GLN A 1 93 ? 18.874 -10.891 -5.043 1.00 92.81 93 GLN A O 1
ATOM 723 N N . HIS A 1 94 ? 17.663 -9.192 -4.206 1.00 93.12 94 HIS A N 1
ATOM 724 C CA . HIS A 1 94 ? 17.238 -9.926 -3.015 1.00 93.12 94 HIS A CA 1
ATOM 725 C C . HIS A 1 94 ? 16.453 -11.189 -3.389 1.00 93.12 94 HIS A C 1
ATOM 727 O O . HIS A 1 94 ? 16.787 -12.283 -2.932 1.00 93.12 94 HIS A O 1
ATOM 733 N N . M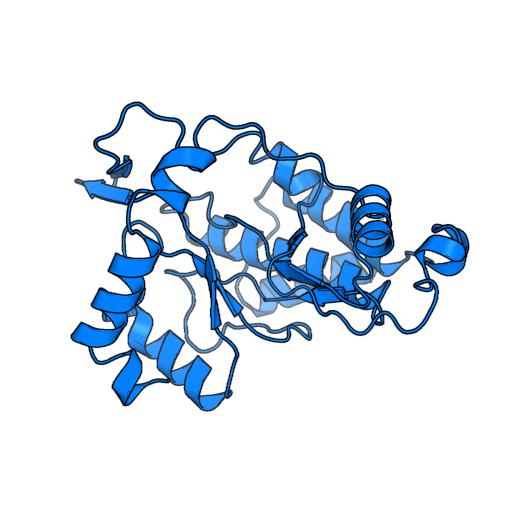ET A 1 95 ? 15.469 -11.060 -4.285 1.00 93.81 95 MET A N 1
ATOM 734 C CA . MET A 1 95 ? 14.685 -12.197 -4.764 1.00 93.81 95 MET A CA 1
ATOM 735 C C . MET A 1 95 ? 15.560 -13.270 -5.420 1.00 93.81 95 MET A C 1
ATOM 737 O O . MET A 1 95 ? 15.374 -14.454 -5.152 1.00 93.81 95 MET A O 1
ATOM 741 N N . ALA A 1 96 ? 16.527 -12.879 -6.254 1.00 91.44 96 ALA A N 1
ATOM 742 C CA . ALA A 1 96 ? 17.448 -13.811 -6.898 1.00 91.44 96 ALA A CA 1
ATOM 743 C C . ALA A 1 96 ? 18.313 -14.559 -5.868 1.00 91.44 96 ALA A C 1
ATOM 745 O O . ALA A 1 96 ? 18.399 -15.784 -5.917 1.00 91.44 96 ALA A O 1
ATOM 746 N N . ASN A 1 97 ? 18.877 -13.843 -4.890 1.00 91.06 97 ASN A N 1
ATOM 747 C CA . ASN A 1 97 ? 19.728 -14.422 -3.847 1.00 91.06 97 ASN A CA 1
ATOM 748 C C . ASN A 1 97 ? 18.982 -15.413 -2.941 1.00 91.06 97 ASN A C 1
ATOM 750 O O . ASN A 1 97 ? 19.597 -16.328 -2.401 1.00 91.06 97 ASN A O 1
ATOM 754 N N . GLN A 1 98 ? 17.671 -15.235 -2.769 1.00 91.12 98 GLN A N 1
ATOM 755 C CA . GLN A 1 98 ? 16.825 -16.088 -1.928 1.00 91.12 98 GLN A CA 1
ATOM 756 C C . GLN A 1 98 ? 15.989 -17.101 -2.732 1.00 91.12 98 GLN A C 1
ATOM 758 O O . GLN A 1 98 ? 15.129 -17.774 -2.169 1.00 91.12 98 GLN A O 1
ATOM 763 N N . SER A 1 99 ? 16.219 -17.230 -4.047 1.00 90.81 99 SER A N 1
ATOM 764 C CA . SER A 1 99 ? 15.426 -18.099 -4.938 1.00 90.81 99 SER A CA 1
ATOM 765 C C . SER A 1 99 ? 13.910 -17.825 -4.887 1.00 90.81 99 SER A C 1
ATOM 767 O O . SER A 1 99 ? 13.087 -18.738 -4.982 1.00 90.81 99 SER A O 1
ATOM 769 N N . ILE A 1 100 ? 13.529 -16.552 -4.748 1.00 93.62 100 ILE A N 1
ATOM 770 C CA . ILE A 1 100 ? 12.139 -16.086 -4.743 1.00 93.62 100 ILE A CA 1
ATOM 771 C C . ILE A 1 100 ? 11.686 -15.845 -6.186 1.00 93.62 100 ILE A C 1
ATOM 773 O O . ILE A 1 100 ? 12.181 -14.958 -6.891 1.00 93.62 100 ILE A O 1
ATOM 777 N N . GLY A 1 101 ? 10.700 -16.627 -6.625 1.00 92.81 101 GLY A N 1
ATOM 778 C CA . GLY A 1 101 ? 10.098 -16.491 -7.948 1.00 92.81 101 GLY A CA 1
ATOM 779 C C . GLY A 1 101 ? 9.163 -15.285 -8.033 1.00 92.81 101 GLY A C 1
ATOM 780 O O . GLY A 1 101 ? 9.185 -14.549 -9.024 1.00 92.81 101 GLY A O 1
ATOM 781 N N . ARG A 1 102 ? 8.376 -15.049 -6.975 1.00 94.62 102 ARG A N 1
ATOM 782 C CA . ARG A 1 102 ? 7.362 -13.989 -6.920 1.00 94.62 102 ARG A CA 1
ATOM 783 C C . ARG A 1 102 ? 7.289 -13.351 -5.535 1.00 94.62 102 ARG A C 1
ATOM 785 O O . ARG A 1 102 ? 7.341 -14.070 -4.546 1.00 94.62 102 ARG A O 1
ATOM 792 N N . SER A 1 103 ? 7.092 -12.038 -5.477 1.00 97.06 103 SER A N 1
ATOM 793 C CA . SER A 1 103 ? 6.802 -11.313 -4.235 1.00 97.06 103 SER A CA 1
ATOM 794 C C . SER A 1 103 ? 5.415 -10.673 -4.297 1.00 97.06 103 SER A C 1
ATOM 796 O O . SER A 1 103 ? 5.027 -10.112 -5.325 1.00 97.06 103 SER A O 1
ATOM 798 N N . ILE A 1 104 ? 4.665 -10.745 -3.200 1.00 97.38 104 ILE A N 1
ATOM 799 C CA . ILE A 1 104 ? 3.422 -10.004 -2.997 1.00 97.38 104 ILE A CA 1
ATOM 800 C C . ILE A 1 104 ? 3.765 -8.752 -2.194 1.00 97.38 104 ILE A C 1
ATOM 802 O O . ILE A 1 104 ? 4.131 -8.824 -1.024 1.00 97.38 104 ILE A O 1
ATOM 806 N N . LEU A 1 105 ? 3.695 -7.605 -2.859 1.00 97.19 105 LEU A N 1
ATOM 807 C CA . LEU A 1 105 ? 4.098 -6.319 -2.312 1.00 97.19 105 LEU A CA 1
ATOM 808 C C . LEU A 1 105 ? 2.996 -5.723 -1.431 1.00 97.19 105 LEU A C 1
ATOM 810 O O . LEU A 1 105 ? 1.811 -5.791 -1.756 1.00 97.19 105 LEU A O 1
ATOM 814 N N . SER A 1 106 ? 3.400 -5.080 -0.344 1.00 94.38 106 SER A N 1
ATOM 815 C CA . SER A 1 106 ? 2.541 -4.267 0.519 1.00 94.38 106 SER A CA 1
ATOM 816 C C . SER A 1 106 ? 3.250 -2.969 0.901 1.00 94.38 106 SER A C 1
ATOM 818 O O . SER A 1 106 ? 4.481 -2.904 0.924 1.00 94.38 106 SER A O 1
ATOM 820 N N . ILE A 1 107 ? 2.485 -1.929 1.226 1.00 91.31 107 ILE A N 1
ATOM 821 C CA . ILE A 1 107 ? 3.040 -0.722 1.845 1.00 91.31 107 ILE A CA 1
ATOM 822 C C . ILE A 1 107 ? 3.067 -0.947 3.364 1.00 91.31 107 ILE A C 1
ATOM 824 O O . ILE A 1 107 ? 2.018 -1.266 3.922 1.00 91.31 107 ILE A O 1
ATOM 828 N N . PRO A 1 108 ? 4.218 -0.798 4.049 1.00 80.00 108 PRO A N 1
ATOM 829 C CA . PRO A 1 108 ? 4.360 -1.193 5.454 1.00 80.00 108 PRO A CA 1
ATOM 830 C C . PRO A 1 108 ? 3.464 -0.391 6.410 1.00 80.00 108 PRO A C 1
ATOM 832 O O . PRO A 1 108 ? 2.823 -0.964 7.287 1.00 80.00 108 PRO A O 1
ATOM 835 N N . LYS A 1 109 ? 3.393 0.936 6.240 1.00 81.31 109 LYS A N 1
ATOM 836 C CA . LYS A 1 109 ? 2.559 1.822 7.065 1.00 81.31 109 LYS A CA 1
ATOM 837 C C . LYS A 1 109 ? 2.023 2.993 6.234 1.00 81.31 109 LYS A C 1
ATOM 839 O O . LYS A 1 109 ? 2.590 4.080 6.257 1.00 81.31 109 LYS A O 1
ATOM 844 N N . PRO A 1 110 ? 0.948 2.774 5.467 1.00 77.06 110 PRO A N 1
ATOM 845 C CA . PRO A 1 110 ? 0.449 3.772 4.524 1.00 77.06 110 PRO A CA 1
ATOM 846 C C . PRO A 1 110 ? -0.298 4.941 5.190 1.00 77.06 110 PRO A C 1
ATOM 848 O O . PRO A 1 110 ? -0.340 6.036 4.634 1.00 77.06 110 PRO A O 1
ATOM 851 N N . ASN A 1 111 ? -0.876 4.730 6.377 1.00 78.62 111 ASN A N 1
ATOM 852 C CA . ASN A 1 111 ? -1.699 5.730 7.060 1.00 78.62 111 ASN A CA 1
ATOM 853 C C . ASN A 1 111 ? -0.837 6.692 7.883 1.00 78.62 111 ASN A C 1
ATOM 855 O O . ASN A 1 111 ? -0.549 6.444 9.055 1.00 78.62 111 ASN A O 1
ATOM 859 N N . ILE A 1 112 ? -0.419 7.785 7.241 1.00 85.75 112 ILE A N 1
ATOM 860 C CA . ILE A 1 112 ? 0.444 8.820 7.837 1.00 85.75 112 ILE A CA 1
ATOM 861 C C . ILE A 1 112 ? -0.308 10.104 8.225 1.00 85.75 112 ILE A C 1
ATOM 863 O O . ILE A 1 112 ? 0.216 10.899 8.999 1.00 85.75 112 ILE A O 1
ATOM 867 N N . PHE A 1 113 ? -1.531 10.303 7.720 1.00 88.50 113 PHE A N 1
ATOM 868 C CA . PHE A 1 113 ? -2.345 11.506 7.941 1.00 88.50 113 PHE A CA 1
ATOM 869 C C . PHE A 1 113 ? -3.498 11.240 8.915 1.00 88.50 113 PHE A C 1
ATOM 871 O O . PHE A 1 113 ? -4.667 11.214 8.536 1.00 88.50 113 PHE A O 1
ATOM 878 N N . LEU A 1 114 ? -3.155 11.008 10.182 1.00 89.75 114 LEU A N 1
ATOM 879 C CA . LEU A 1 114 ? -4.133 10.698 11.228 1.00 89.75 114 LEU A CA 1
ATOM 880 C C . LEU A 1 114 ? -5.139 11.850 11.399 1.00 89.75 114 LEU A C 1
ATOM 882 O O . LEU A 1 114 ? -4.739 13.005 11.543 1.00 89.75 114 LEU A O 1
ATOM 886 N N . GLY A 1 115 ? -6.432 11.535 11.397 1.00 90.25 115 GLY A N 1
ATOM 887 C CA . GLY A 1 115 ? -7.527 12.503 11.508 1.00 90.25 115 GLY A CA 1
ATOM 888 C C . GLY A 1 115 ? -7.884 13.231 10.205 1.00 90.25 115 GLY A C 1
ATOM 889 O O . GLY A 1 115 ? -8.876 13.959 10.172 1.00 90.25 115 GLY A O 1
ATOM 890 N N . ASP A 1 116 ? -7.119 13.045 9.123 1.00 92.62 116 ASP A N 1
ATOM 891 C CA . ASP A 1 116 ? -7.401 13.651 7.819 1.00 92.62 116 ASP A CA 1
ATOM 892 C C . ASP A 1 116 ? -7.903 12.595 6.831 1.00 92.62 116 ASP A C 1
ATOM 894 O O . ASP A 1 116 ? -7.142 11.880 6.164 1.00 92.62 116 ASP A O 1
ATOM 898 N N . LYS A 1 117 ? -9.232 12.534 6.712 1.00 92.25 117 LYS A N 1
ATOM 899 C CA . LYS A 1 117 ? -9.931 11.659 5.771 1.00 92.25 117 LYS A CA 1
ATOM 900 C C . LYS A 1 117 ? -9.463 11.852 4.329 1.00 92.25 117 LYS A C 1
ATOM 902 O O . LYS A 1 117 ? -9.219 10.867 3.631 1.00 92.25 117 LYS A O 1
ATOM 907 N N . ASN A 1 118 ? -9.376 13.096 3.863 1.00 92.50 118 ASN A N 1
ATOM 908 C CA . ASN A 1 118 ? -9.130 13.378 2.451 1.00 92.50 118 ASN A CA 1
ATOM 909 C C . ASN A 1 118 ? -7.695 13.002 2.079 1.00 92.50 118 ASN A C 1
ATOM 911 O O . ASN A 1 118 ? -7.482 12.340 1.062 1.00 92.50 118 ASN A O 1
ATOM 915 N N . ALA A 1 119 ? -6.728 13.349 2.932 1.00 93.38 119 ALA A N 1
ATOM 916 C CA . ALA A 1 119 ? -5.334 12.979 2.730 1.00 93.38 119 ALA A CA 1
ATOM 917 C C . ALA A 1 119 ? -5.134 11.457 2.796 1.00 93.38 119 ALA A C 1
ATOM 919 O O . ALA A 1 119 ? -4.427 10.897 1.955 1.00 93.38 119 ALA A O 1
ATOM 920 N N . THR A 1 120 ? -5.803 10.774 3.733 1.00 93.00 120 THR A N 1
ATOM 921 C CA . THR A 1 120 ? -5.733 9.310 3.882 1.00 93.00 120 THR A CA 1
ATOM 922 C C . THR A 1 120 ? -6.320 8.578 2.672 1.00 93.00 120 THR A C 1
ATOM 924 O O . THR A 1 120 ? -5.718 7.633 2.159 1.00 93.00 120 THR A O 1
ATOM 927 N N . MET A 1 121 ? -7.457 9.039 2.143 1.00 91.94 121 MET A N 1
ATOM 928 C CA . MET A 1 121 ? -8.028 8.486 0.911 1.00 91.94 121 MET A CA 1
ATOM 929 C C . MET A 1 121 ? -7.134 8.750 -0.310 1.00 91.94 121 MET A C 1
ATOM 931 O O . MET A 1 121 ? -6.912 7.847 -1.121 1.00 91.94 121 MET A O 1
ATOM 935 N N . ALA A 1 122 ? -6.585 9.962 -0.432 1.00 93.19 122 ALA A N 1
ATOM 936 C CA . ALA A 1 122 ? -5.724 10.346 -1.547 1.00 93.19 122 ALA A CA 1
ATOM 937 C C . ALA A 1 122 ? -4.418 9.542 -1.587 1.00 93.19 122 ALA A C 1
ATOM 939 O O . ALA A 1 122 ? -4.046 9.015 -2.640 1.00 93.19 122 ALA A O 1
ATOM 940 N N . ILE A 1 123 ? -3.738 9.401 -0.445 1.00 93.81 123 ILE A N 1
ATOM 941 C CA . ILE A 1 123 ? -2.474 8.664 -0.382 1.00 93.81 123 ILE A CA 1
ATOM 942 C C . ILE A 1 123 ? -2.681 7.169 -0.634 1.00 93.81 123 ILE A C 1
ATOM 944 O O . ILE A 1 123 ? -1.929 6.584 -1.411 1.00 93.81 123 ILE A O 1
ATOM 948 N N . ALA A 1 124 ? -3.733 6.562 -0.074 1.00 93.62 124 ALA A N 1
ATOM 949 C CA . ALA A 1 124 ? -4.061 5.162 -0.331 1.00 93.62 124 ALA A CA 1
ATOM 950 C C . ALA A 1 124 ? -4.325 4.909 -1.821 1.00 93.62 124 ALA A C 1
ATOM 952 O O . ALA A 1 124 ? -3.796 3.953 -2.390 1.00 93.62 124 ALA A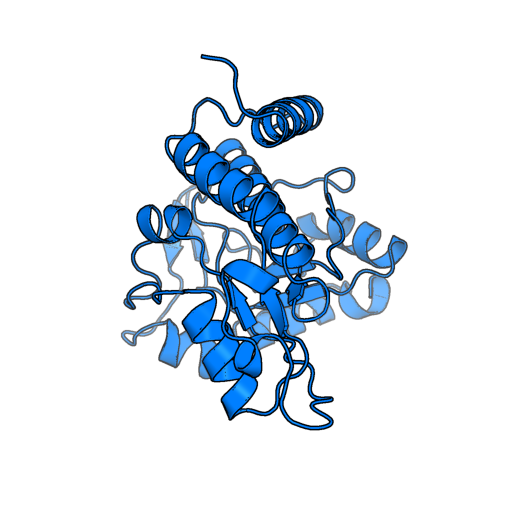 O 1
ATOM 953 N N . ARG A 1 125 ? -5.077 5.802 -2.485 1.00 93.69 125 ARG A N 1
ATOM 954 C CA . ARG A 1 125 ? -5.326 5.710 -3.929 1.00 93.69 125 ARG A CA 1
ATOM 955 C C . ARG A 1 125 ? -4.028 5.760 -4.734 1.00 93.69 125 ARG A C 1
ATOM 957 O O . ARG A 1 125 ? -3.819 4.916 -5.604 1.00 93.69 125 ARG A O 1
ATOM 964 N N . LEU A 1 126 ? -3.149 6.718 -4.446 1.00 95.25 126 LEU A N 1
ATOM 965 C CA . LEU A 1 126 ? -1.883 6.872 -5.170 1.00 95.25 126 LEU A CA 1
ATOM 966 C C . LEU A 1 126 ? -0.917 5.706 -4.919 1.00 95.25 126 LEU A C 1
ATOM 968 O O . LEU A 1 126 ? -0.281 5.237 -5.861 1.00 95.25 126 LEU A O 1
ATOM 972 N N . LEU A 1 127 ? -0.839 5.192 -3.689 1.00 95.31 127 LEU A N 1
ATOM 973 C CA . LEU A 1 127 ? -0.045 4.005 -3.355 1.00 95.31 127 LEU A CA 1
ATOM 974 C C . LEU A 1 127 ? -0.539 2.753 -4.092 1.00 95.31 127 LEU A C 1
ATOM 976 O O . LEU A 1 127 ? 0.275 1.981 -4.610 1.00 95.31 127 LEU A O 1
ATOM 980 N N . ASN A 1 128 ? -1.861 2.580 -4.184 1.00 95.38 128 ASN A N 1
ATOM 981 C CA . ASN A 1 128 ? -2.479 1.479 -4.919 1.00 95.38 128 ASN A CA 1
ATOM 982 C C . ASN A 1 128 ? -2.210 1.581 -6.422 1.00 95.38 128 ASN A C 1
ATOM 984 O O . ASN A 1 128 ? -1.772 0.601 -7.018 1.00 95.38 128 ASN A O 1
ATOM 988 N N . GLU A 1 129 ? -2.396 2.752 -7.039 1.00 96.06 129 GLU A N 1
ATOM 989 C CA . GLU A 1 129 ? -2.097 2.949 -8.468 1.00 96.06 129 GLU A CA 1
ATOM 990 C C . GLU A 1 129 ? -0.604 2.745 -8.770 1.00 96.06 129 GLU A C 1
ATOM 992 O O . GLU A 1 129 ? -0.263 2.134 -9.782 1.00 96.06 129 GLU A O 1
ATOM 997 N N . ASN A 1 130 ? 0.289 3.190 -7.880 1.00 96.25 130 ASN A N 1
ATOM 998 C CA . ASN A 1 130 ? 1.735 3.025 -8.036 1.00 96.25 130 ASN A CA 1
ATOM 999 C C . ASN A 1 130 ? 2.154 1.554 -7.953 1.00 96.25 130 ASN A C 1
ATOM 1001 O O . ASN A 1 130 ? 2.796 1.036 -8.869 1.00 96.25 130 ASN A O 1
ATOM 1005 N N . THR A 1 131 ? 1.701 0.843 -6.922 1.00 95.75 131 THR A N 1
ATOM 1006 C CA . THR A 1 131 ? 2.027 -0.579 -6.756 1.00 95.75 131 THR A CA 1
ATOM 1007 C C . THR A 1 131 ? 1.366 -1.439 -7.840 1.00 95.75 131 THR A C 1
ATOM 1009 O O . THR A 1 131 ? 1.983 -2.380 -8.343 1.00 95.75 131 THR A O 1
ATOM 1012 N N . ALA A 1 132 ? 0.157 -1.083 -8.288 1.00 96.31 132 ALA A N 1
ATOM 1013 C CA . ALA A 1 132 ? -0.504 -1.738 -9.413 1.00 96.31 132 ALA A CA 1
ATOM 1014 C C . ALA A 1 132 ? 0.245 -1.519 -10.737 1.00 96.31 132 ALA A C 1
ATOM 1016 O O . ALA A 1 132 ? 0.351 -2.448 -11.540 1.00 96.31 132 ALA A O 1
ATOM 1017 N N . ALA A 1 133 ? 0.770 -0.315 -10.985 1.00 96.81 133 ALA A N 1
ATOM 1018 C CA . ALA A 1 133 ? 1.571 -0.028 -12.173 1.00 96.81 133 ALA A CA 1
ATOM 1019 C C . ALA A 1 133 ? 2.878 -0.839 -12.176 1.00 96.81 133 ALA A C 1
ATOM 1021 O O . ALA A 1 133 ? 3.184 -1.483 -13.180 1.00 96.81 133 ALA A O 1
ATOM 1022 N N . LEU A 1 134 ? 3.582 -0.908 -11.041 1.00 96.81 134 LEU A N 1
ATOM 1023 C CA . LEU A 1 134 ? 4.764 -1.760 -10.872 1.00 96.81 134 LEU A CA 1
ATOM 1024 C C . LEU A 1 134 ? 4.441 -3.246 -11.107 1.00 96.81 134 LEU A C 1
ATOM 1026 O O . LEU A 1 134 ? 5.143 -3.934 -11.851 1.00 96.81 134 LEU A O 1
ATOM 1030 N N . ALA A 1 135 ? 3.352 -3.749 -10.517 1.00 96.38 135 ALA A N 1
ATOM 1031 C CA . ALA A 1 135 ? 2.933 -5.136 -10.702 1.00 96.38 135 ALA A CA 1
ATOM 1032 C C . ALA A 1 135 ? 2.581 -5.446 -12.167 1.00 96.38 135 ALA A C 1
ATOM 1034 O O . ALA A 1 135 ? 2.901 -6.525 -12.659 1.00 96.38 135 ALA A O 1
ATOM 1035 N N . LYS A 1 136 ? 1.982 -4.496 -12.896 1.00 95.75 136 LYS A N 1
ATOM 1036 C CA . LYS A 1 136 ? 1.717 -4.624 -14.340 1.00 95.75 136 LYS A CA 1
ATOM 1037 C C . LYS A 1 136 ? 2.986 -4.571 -15.187 1.00 95.75 136 LYS A C 1
ATOM 1039 O O . LYS A 1 136 ? 3.025 -5.220 -16.228 1.00 95.75 136 LYS A O 1
ATOM 1044 N N . ALA A 1 137 ? 4.004 -3.836 -14.748 1.00 95.31 137 ALA A N 1
ATOM 1045 C CA . ALA A 1 137 ? 5.286 -3.742 -15.436 1.00 95.31 137 ALA A CA 1
ATOM 1046 C C . ALA A 1 137 ? 6.103 -5.047 -15.343 1.00 95.31 137 ALA A C 1
ATOM 1048 O O . ALA A 1 137 ? 6.787 -5.412 -16.298 1.00 95.31 137 ALA A O 1
ATOM 1049 N N . LEU A 1 138 ? 6.004 -5.789 -14.228 1.00 94.88 138 LEU A N 1
ATOM 1050 C CA . LEU A 1 138 ? 6.646 -7.103 -14.051 1.00 94.88 138 LEU A CA 1
ATOM 1051 C C . LEU A 1 138 ? 5.661 -8.164 -13.501 1.00 94.88 138 LEU A C 1
ATOM 1053 O O . LEU A 1 138 ? 5.851 -8.690 -12.397 1.00 94.88 138 LEU A O 1
ATOM 1057 N N . PRO A 1 139 ? 4.642 -8.575 -14.280 1.00 93.56 139 PRO A N 1
ATOM 1058 C CA . PRO A 1 139 ? 3.507 -9.370 -13.789 1.00 93.56 139 PRO A CA 1
ATOM 1059 C C . PRO A 1 139 ? 3.862 -10.813 -13.421 1.00 93.56 139 PRO A C 1
ATOM 1061 O O . PRO A 1 139 ? 3.086 -11.504 -12.759 1.00 93.56 139 PRO A O 1
ATOM 1064 N N . ARG A 1 140 ? 5.035 -11.297 -13.846 1.00 91.38 140 ARG A N 1
ATOM 1065 C CA . ARG A 1 140 ? 5.562 -12.610 -13.448 1.00 91.38 140 ARG A CA 1
ATOM 1066 C C . ARG A 1 140 ? 6.301 -12.571 -12.111 1.00 91.38 140 ARG A C 1
ATOM 1068 O O . ARG A 1 140 ? 6.453 -13.621 -11.500 1.00 91.38 140 ARG A O 1
ATOM 1075 N N . ARG A 1 141 ? 6.762 -11.393 -11.674 1.00 93.25 141 ARG A N 1
ATOM 1076 C CA . ARG A 1 141 ? 7.589 -11.220 -10.469 1.00 93.25 141 ARG A CA 1
ATOM 1077 C C . ARG A 1 141 ? 6.820 -10.607 -9.311 1.00 93.25 141 ARG A C 1
ATOM 1079 O O . ARG A 1 141 ? 7.115 -10.950 -8.170 1.00 93.25 141 ARG A O 1
ATOM 1086 N N . PHE A 1 142 ? 5.813 -9.780 -9.589 1.00 96.50 142 PHE A N 1
ATOM 1087 C CA . PHE A 1 142 ? 5.075 -9.079 -8.545 1.00 96.50 142 PHE A CA 1
ATOM 1088 C C . PHE A 1 142 ? 3.567 -9.327 -8.592 1.00 96.50 142 PHE A C 1
ATOM 1090 O O . PHE A 1 142 ? 2.937 -9.443 -9.644 1.00 96.50 142 PHE A O 1
ATOM 1097 N N . SER A 1 143 ? 3.004 -9.415 -7.397 1.00 96.38 143 SER A N 1
ATOM 1098 C CA . SER A 1 143 ? 1.597 -9.181 -7.073 1.00 96.38 143 SER A CA 1
ATOM 1099 C C . SER A 1 143 ? 1.562 -8.161 -5.939 1.00 96.38 143 SER A C 1
ATOM 1101 O O . SER A 1 143 ? 2.618 -7.782 -5.436 1.00 96.38 143 SER A O 1
ATOM 1103 N N . PHE A 1 144 ? 0.385 -7.712 -5.512 1.00 96.50 144 PHE A N 1
ATOM 1104 C CA . PHE A 1 144 ? 0.311 -6.780 -4.392 1.00 96.50 144 PHE A CA 1
ATOM 1105 C C . PHE A 1 144 ? -0.977 -6.912 -3.590 1.00 96.50 144 PHE A C 1
ATOM 1107 O O . PHE A 1 144 ? -2.006 -7.355 -4.109 1.00 96.50 144 PHE A O 1
ATOM 1114 N N . PHE A 1 145 ? -0.894 -6.504 -2.330 1.00 95.06 145 PHE A N 1
ATOM 1115 C CA . PHE A 1 145 ? -2.035 -6.226 -1.477 1.00 95.06 145 PHE A CA 1
ATOM 1116 C C . PHE A 1 145 ? -2.395 -4.744 -1.586 1.00 95.06 145 PHE A C 1
ATOM 1118 O O . PHE A 1 145 ? -1.521 -3.882 -1.485 1.00 95.06 145 PHE A O 1
ATOM 1125 N N . ALA A 1 146 ? -3.676 -4.443 -1.784 1.00 93.31 146 ALA A N 1
ATOM 1126 C CA . ALA A 1 146 ? -4.163 -3.073 -1.802 1.00 93.31 146 ALA A CA 1
ATOM 1127 C C . ALA A 1 146 ? -4.067 -2.456 -0.401 1.00 93.31 146 ALA A C 1
ATOM 1129 O O . ALA A 1 146 ? -4.442 -3.068 0.596 1.00 93.31 146 ALA A O 1
ATOM 1130 N N . THR A 1 147 ? -3.592 -1.224 -0.326 1.00 92.06 147 THR A N 1
ATOM 1131 C CA . THR A 1 147 ? -3.669 -0.371 0.852 1.00 92.06 147 THR A CA 1
ATOM 1132 C C . THR A 1 147 ? -5.112 0.064 1.086 1.00 92.06 147 THR A C 1
ATOM 1134 O O . THR A 1 147 ? -5.752 0.622 0.192 1.00 92.06 147 THR A O 1
ATOM 1137 N N . SER A 1 148 ? -5.606 -0.146 2.306 1.00 90.00 148 SER A N 1
ATOM 1138 C CA . SER A 1 148 ? -6.899 0.380 2.747 1.00 90.00 148 SER A CA 1
ATOM 1139 C C . SER A 1 148 ? -6.760 1.762 3.390 1.00 90.00 148 SER A C 1
ATOM 1141 O O . SER A 1 148 ? -5.843 1.989 4.178 1.00 90.00 148 SER A O 1
ATOM 1143 N N . ALA A 1 149 ? -7.716 2.653 3.120 1.00 90.25 149 ALA A N 1
ATOM 1144 C CA . ALA A 1 149 ? -7.842 3.960 3.773 1.00 90.25 149 ALA A CA 1
ATOM 1145 C C . ALA A 1 149 ? -8.741 3.914 5.031 1.00 90.25 149 ALA A C 1
ATOM 1147 O O . ALA A 1 149 ? -9.420 4.892 5.346 1.00 90.25 149 ALA A O 1
ATOM 1148 N N . LEU A 1 150 ? -8.796 2.776 5.740 1.00 90.38 150 LEU A N 1
ATOM 1149 C CA . LEU A 1 150 ? -9.452 2.701 7.053 1.00 90.38 150 LEU A CA 1
ATOM 1150 C C . LEU A 1 150 ? -8.870 3.770 8.008 1.00 90.38 150 LEU A C 1
ATOM 1152 O O . LEU A 1 150 ? -7.651 3.970 8.003 1.00 90.38 150 LEU A O 1
ATOM 1156 N N . PRO A 1 151 ? -9.707 4.424 8.839 1.00 89.75 151 PRO A N 1
ATOM 1157 C CA . PRO A 1 151 ? -11.122 4.119 9.101 1.00 89.75 151 PRO A CA 1
ATOM 1158 C C . PRO A 1 151 ? -12.129 4.768 8.125 1.00 89.75 151 PRO A C 1
ATOM 1160 O O . PRO A 1 151 ? -13.334 4.675 8.327 1.00 89.75 151 PRO A O 1
ATOM 1163 N N . TYR A 1 152 ? -11.672 5.425 7.058 1.00 88.12 152 TYR A N 1
ATOM 1164 C CA . TYR A 1 152 ? -12.505 6.300 6.221 1.00 88.12 152 TYR A CA 1
ATOM 1165 C C . TYR A 1 152 ? -13.159 5.637 5.004 1.00 88.12 152 TYR A C 1
ATOM 1167 O O . TYR A 1 152 ? -13.804 6.316 4.198 1.00 88.12 152 TYR A O 1
ATOM 1175 N N . VAL A 1 153 ? -12.989 4.326 4.850 1.00 74.81 153 VAL A N 1
ATOM 1176 C CA . VAL A 1 153 ? -13.485 3.554 3.707 1.00 74.81 153 VAL A CA 1
ATOM 1177 C C . VAL A 1 153 ? -14.821 2.914 4.056 1.00 74.81 153 VAL A C 1
ATOM 1179 O O . VAL A 1 153 ? -14.930 2.190 5.041 1.00 74.81 153 VAL A O 1
ATOM 1182 N N . ASN A 1 154 ? -15.833 3.160 3.222 1.00 62.53 154 ASN A N 1
ATOM 1183 C CA . ASN A 1 154 ? -17.068 2.381 3.244 1.00 62.53 154 ASN A CA 1
ATOM 1184 C C . ASN A 1 154 ? -16.900 1.093 2.424 1.00 62.53 154 ASN A C 1
ATOM 1186 O O . ASN A 1 154 ? -15.931 0.937 1.681 1.00 62.53 154 ASN A O 1
ATOM 1190 N N . GLU A 1 155 ? -17.884 0.198 2.493 1.00 54.53 155 GLU A N 1
ATOM 1191 C CA . GLU A 1 155 ? -17.883 -1.038 1.711 1.00 54.53 155 GLU A CA 1
ATOM 1192 C C . GLU A 1 155 ? -17.565 -0.769 0.228 1.00 54.53 155 GLU A C 1
ATOM 1194 O O . GLU A 1 155 ? -16.658 -1.382 -0.314 1.00 54.53 155 GLU A O 1
ATOM 1199 N N . SER A 1 156 ? -18.210 0.204 -0.431 1.00 43.56 156 SER A N 1
ATOM 1200 C CA . SER A 1 156 ? -18.054 0.451 -1.878 1.00 43.56 156 SER A CA 1
ATOM 1201 C C . SER A 1 156 ? -16.634 0.749 -2.378 1.00 43.56 156 SER A C 1
ATOM 1203 O O . SER A 1 156 ? -16.351 0.411 -3.527 1.00 43.56 156 SER A O 1
ATOM 1205 N N . ALA A 1 157 ? -15.752 1.311 -1.547 1.00 51.00 157 ALA A N 1
ATOM 1206 C CA . ALA A 1 157 ? -14.517 1.960 -1.999 1.00 51.00 157 ALA A CA 1
ATOM 1207 C C . ALA A 1 157 ? -13.247 1.083 -1.970 1.00 51.00 157 ALA A C 1
ATOM 1209 O O . ALA A 1 157 ? -12.142 1.597 -2.146 1.00 51.00 157 ALA A O 1
ATOM 1210 N N . VAL A 1 158 ? -13.371 -0.239 -1.792 1.00 60.84 158 VAL A N 1
ATOM 1211 C CA . VAL A 1 158 ? -12.227 -1.150 -1.977 1.00 60.84 158 VAL A CA 1
ATOM 1212 C C . VAL A 1 158 ? -11.981 -1.357 -3.474 1.00 60.84 158 VAL A C 1
ATOM 1214 O O . VAL A 1 158 ? -12.473 -2.316 -4.073 1.00 60.84 158 VAL A O 1
ATOM 1217 N N . ASP A 1 159 ? -11.260 -0.415 -4.084 1.00 64.06 159 ASP A N 1
ATOM 1218 C CA . ASP A 1 159 ? -10.683 -0.571 -5.420 1.00 64.06 159 ASP A CA 1
ATOM 1219 C C . ASP A 1 159 ? -9.546 -1.588 -5.344 1.00 64.06 159 ASP A C 1
ATOM 1221 O O . ASP A 1 159 ? -8.627 -1.471 -4.530 1.00 64.06 159 ASP A O 1
ATOM 1225 N N . THR A 1 160 ? -9.630 -2.618 -6.177 1.00 68.75 160 THR A N 1
ATOM 1226 C CA . THR A 1 160 ? -8.648 -3.695 -6.158 1.00 68.75 160 THR A CA 1
ATOM 1227 C C . THR A 1 160 ? -7.537 -3.469 -7.170 1.00 68.75 160 THR A C 1
ATOM 1229 O O . THR A 1 160 ? -6.454 -3.967 -6.930 1.00 68.75 160 THR A O 1
ATOM 1232 N N . LEU A 1 161 ? -7.720 -2.736 -8.279 1.00 87.12 161 LEU A N 1
ATOM 1233 C CA . LEU A 1 161 ? -6.696 -2.548 -9.335 1.00 87.12 161 LEU A CA 1
ATOM 1234 C C . LEU A 1 161 ? -5.924 -3.827 -9.772 1.00 87.12 161 LEU A C 1
ATOM 1236 O O . LEU A 1 161 ? -4.842 -3.730 -10.360 1.00 87.12 161 LEU A O 1
ATOM 1240 N N . GLY A 1 162 ? -6.474 -5.025 -9.529 1.00 90.19 162 GLY A N 1
ATOM 1241 C CA . GLY A 1 162 ? -5.800 -6.319 -9.730 1.00 90.19 162 GLY A CA 1
ATOM 1242 C C . GLY A 1 162 ? -4.986 -6.850 -8.535 1.00 90.19 162 GLY A C 1
ATOM 1243 O O . GLY A 1 162 ? -4.194 -7.775 -8.707 1.00 90.19 162 GLY A O 1
ATOM 1244 N N . ALA A 1 163 ? -5.156 -6.283 -7.343 1.00 93.00 163 ALA A N 1
ATOM 1245 C CA . ALA A 1 163 ? -4.599 -6.755 -6.083 1.00 93.00 163 ALA A CA 1
ATOM 1246 C C . ALA A 1 163 ? -5.118 -8.154 -5.749 1.00 93.00 163 ALA A C 1
ATOM 1248 O O . ALA A 1 163 ? -6.264 -8.502 -6.037 1.00 93.00 163 ALA A O 1
ATOM 1249 N N . VAL A 1 164 ? -4.276 -8.943 -5.085 1.00 94.19 164 VAL A N 1
ATOM 1250 C CA . VAL A 1 164 ? -4.628 -10.304 -4.644 1.00 94.19 164 VAL A CA 1
ATOM 1251 C C . VAL A 1 164 ? -5.317 -10.323 -3.275 1.00 94.19 164 VAL A C 1
ATOM 1253 O O . VAL A 1 164 ? -5.799 -11.361 -2.836 1.00 94.19 164 VAL A O 1
ATOM 1256 N N . GLY A 1 165 ? -5.367 -9.175 -2.601 1.00 92.62 165 GLY A N 1
ATOM 1257 C CA . GLY A 1 165 ? -5.978 -8.987 -1.290 1.00 92.62 165 GLY A CA 1
ATOM 1258 C C . GLY A 1 165 ? -5.784 -7.558 -0.792 1.00 92.62 165 GLY A C 1
ATOM 1259 O O . GLY A 1 165 ? -5.391 -6.680 -1.562 1.00 92.62 165 GLY A O 1
ATOM 1260 N N . VAL A 1 166 ? -6.011 -7.338 0.498 1.00 92.25 166 VAL A N 1
ATOM 1261 C CA . VAL A 1 166 ? -5.896 -6.037 1.167 1.00 92.25 166 VAL A CA 1
ATOM 1262 C C . VAL A 1 166 ? -4.901 -6.131 2.320 1.00 92.25 166 VAL A C 1
ATOM 1264 O O . VAL A 1 166 ? -4.934 -7.082 3.096 1.00 92.25 166 VAL A O 1
ATOM 1267 N N . ALA A 1 167 ? -4.020 -5.141 2.429 1.00 92.00 167 ALA A N 1
ATOM 1268 C CA . ALA A 1 167 ? -3.110 -4.965 3.549 1.00 92.00 167 ALA A CA 1
ATOM 1269 C C . ALA A 1 167 ? -3.713 -3.972 4.547 1.00 92.00 167 ALA A C 1
ATOM 1271 O O . ALA A 1 167 ? -4.062 -2.843 4.188 1.00 92.00 167 ALA A O 1
ATOM 1272 N N . LEU A 1 168 ? -3.805 -4.401 5.802 1.00 92.00 168 LEU A N 1
ATOM 1273 C CA . LEU A 1 168 ? -4.236 -3.607 6.944 1.00 92.00 168 LEU A CA 1
ATOM 1274 C C . LEU A 1 168 ? -3.101 -3.484 7.949 1.00 92.00 168 LEU A C 1
ATOM 1276 O O . LEU A 1 168 ? -2.240 -4.359 8.046 1.00 92.00 168 LEU A O 1
ATOM 1280 N N . THR A 1 169 ? -3.130 -2.418 8.736 1.00 90.50 169 THR A N 1
ATOM 1281 C CA . THR A 1 169 ? -2.292 -2.311 9.927 1.00 90.50 169 THR A CA 1
ATOM 1282 C C . THR A 1 169 ? -3.019 -2.891 11.143 1.00 90.50 169 THR A C 1
ATOM 1284 O O . THR A 1 169 ? -4.243 -2.994 11.150 1.00 90.50 169 THR A O 1
ATOM 1287 N N . SER A 1 170 ? -2.280 -3.267 12.192 1.00 88.44 170 SER A N 1
ATOM 1288 C CA . SER A 1 170 ? -2.845 -3.821 13.440 1.00 88.44 170 SER A CA 1
ATOM 1289 C C . SER A 1 170 ? -3.928 -2.931 14.065 1.00 88.44 170 SER A C 1
ATOM 1291 O O . SER A 1 170 ? -4.879 -3.416 14.672 1.00 88.44 170 SER A O 1
ATOM 1293 N N . ASN A 1 171 ? -3.791 -1.618 13.896 1.00 89.38 171 ASN A N 1
ATOM 1294 C CA . ASN A 1 171 ? -4.806 -0.637 14.234 1.00 89.38 171 ASN A CA 1
ATOM 1295 C C . ASN A 1 171 ? -4.863 0.470 13.175 1.00 89.38 171 ASN A C 1
ATOM 1297 O O . ASN A 1 171 ? -3.890 0.709 12.455 1.00 89.38 171 ASN A O 1
ATOM 1301 N N . HIS A 1 172 ? -6.002 1.150 13.115 1.00 91.00 172 HIS A N 1
ATOM 1302 C CA . HIS A 1 172 ? -6.239 2.345 12.319 1.00 91.00 172 HIS A CA 1
ATOM 1303 C C . HIS A 1 172 ? -6.672 3.457 13.268 1.00 91.00 172 HIS A C 1
ATOM 1305 O O . HIS A 1 172 ? -7.744 3.371 13.861 1.00 91.00 172 HIS A O 1
ATOM 1311 N N . GLU A 1 173 ? -5.817 4.466 13.455 1.00 90.50 173 GLU A N 1
ATOM 1312 C CA . GLU A 1 173 ? -6.085 5.576 14.384 1.00 90.50 173 GLU A CA 1
ATOM 1313 C C . GLU A 1 173 ? -6.385 5.097 15.821 1.00 90.50 173 GLU A C 1
ATOM 1315 O O . GLU A 1 173 ? -7.253 5.615 16.513 1.00 90.50 173 GLU A O 1
ATOM 1320 N N . GLY A 1 174 ? -5.683 4.052 16.277 1.00 88.06 174 GLY A N 1
ATOM 1321 C CA . GLY A 1 174 ? -5.879 3.457 17.605 1.00 88.06 174 GLY A CA 1
ATOM 1322 C C . GLY A 1 174 ? -7.031 2.451 17.695 1.00 88.06 174 GLY A C 1
ATOM 1323 O O . GLY A 1 174 ? -7.115 1.706 18.672 1.00 88.06 174 GLY A O 1
ATOM 1324 N N . LYS A 1 175 ? -7.879 2.348 16.666 1.00 90.19 175 LYS A N 1
ATOM 1325 C CA . LYS A 1 175 ? -8.944 1.340 16.584 1.00 90.19 175 LYS A CA 1
ATOM 1326 C C . LYS A 1 175 ? -8.370 0.033 16.044 1.00 90.19 175 LYS A C 1
ATOM 1328 O O . LYS A 1 175 ? -7.879 -0.015 14.916 1.00 90.19 175 LYS A O 1
ATOM 1333 N N . TYR A 1 176 ? -8.411 -1.024 16.849 1.00 90.31 176 TYR A N 1
ATOM 1334 C CA . TYR A 1 176 ? -8.024 -2.369 16.418 1.00 90.31 176 TYR A CA 1
ATOM 1335 C C . TYR A 1 176 ? -9.065 -2.967 15.467 1.00 90.31 176 TYR A C 1
ATOM 1337 O O . TYR A 1 176 ? -10.198 -2.493 15.387 1.00 90.31 176 TYR A O 1
ATOM 1345 N N . LEU A 1 177 ? -8.667 -3.991 14.712 1.00 90.81 177 LEU A N 1
ATOM 1346 C CA . LEU A 1 177 ? -9.475 -4.515 13.610 1.00 90.81 177 LEU A CA 1
ATOM 1347 C C . LEU A 1 177 ? -10.806 -5.163 14.037 1.00 90.81 177 LEU A C 1
ATOM 1349 O O . LEU A 1 177 ? -11.712 -5.232 13.217 1.00 90.81 177 LEU A O 1
ATOM 1353 N N . GLY A 1 178 ? -10.962 -5.597 15.289 1.00 87.12 178 GLY A N 1
ATOM 1354 C CA . GLY A 1 178 ? -12.237 -6.090 15.824 1.00 87.12 178 GLY A CA 1
ATOM 1355 C C . GLY A 1 178 ? -13.191 -4.983 16.283 1.00 87.12 178 GLY A C 1
ATOM 1356 O O . GLY A 1 178 ? -14.284 -5.283 16.764 1.00 87.12 178 GLY A O 1
ATOM 1357 N N . ASN A 1 179 ? -12.819 -3.706 16.138 1.00 90.62 179 ASN A N 1
ATOM 1358 C CA . ASN A 1 179 ? -13.703 -2.588 16.445 1.00 90.62 179 ASN A CA 1
ATOM 1359 C C . ASN A 1 179 ? -15.004 -2.671 15.608 1.00 90.62 179 ASN A C 1
ATOM 1361 O O . ASN A 1 179 ? -14.925 -2.864 14.390 1.00 90.62 179 ASN A O 1
ATOM 1365 N N . PRO A 1 180 ? -16.196 -2.470 16.213 1.00 89.38 180 PRO A N 1
ATOM 1366 C CA . PRO A 1 180 ? -17.477 -2.547 15.507 1.00 89.38 180 PRO A CA 1
ATOM 1367 C C . PRO A 1 180 ? -17.597 -1.657 14.262 1.00 89.38 180 PRO A C 1
ATOM 1369 O O . PRO A 1 180 ? -18.342 -1.990 13.342 1.00 89.38 180 PRO A O 1
ATOM 1372 N N . GLU A 1 181 ? -16.854 -0.549 14.198 1.00 89.56 181 GLU A N 1
ATOM 1373 C CA . GLU A 1 181 ? -16.817 0.334 13.027 1.00 89.56 181 GLU A CA 1
ATOM 1374 C C . GLU A 1 181 ? -16.292 -0.359 11.759 1.00 89.56 181 GLU A C 1
ATOM 1376 O O . GLU A 1 181 ? -16.616 0.064 10.650 1.00 89.56 181 GLU A O 1
ATOM 1381 N N . PHE A 1 182 ? -15.519 -1.442 11.898 1.00 90.38 182 PHE A N 1
ATOM 1382 C CA . PHE A 1 182 ? -14.936 -2.180 10.774 1.00 90.38 182 PHE A CA 1
ATOM 1383 C C . PHE A 1 182 ? -15.748 -3.411 10.350 1.00 90.38 182 PHE A C 1
ATOM 1385 O O . PHE A 1 182 ? -15.378 -4.077 9.383 1.00 90.38 182 PHE A O 1
ATOM 1392 N N . ILE A 1 183 ? -16.880 -3.703 11.002 1.00 89.12 183 ILE A N 1
ATOM 1393 C CA . ILE A 1 183 ? -17.726 -4.867 10.675 1.00 89.12 183 ILE A CA 1
ATOM 1394 C C . ILE A 1 183 ? -18.170 -4.846 9.209 1.00 89.12 183 ILE A C 1
ATOM 1396 O O . ILE A 1 183 ? -18.084 -5.864 8.525 1.00 89.12 183 ILE A O 1
ATOM 1400 N N . SER A 1 184 ? -18.609 -3.690 8.710 1.00 88.00 184 SER A N 1
ATOM 1401 C CA . SER A 1 184 ? -19.041 -3.511 7.316 1.00 88.00 184 SER A CA 1
ATOM 1402 C C . SER A 1 184 ? -17.906 -3.805 6.329 1.00 88.00 184 SER A C 1
ATOM 1404 O O . SER A 1 184 ? -18.076 -4.540 5.353 1.00 88.00 184 SER A O 1
ATOM 1406 N N . PHE A 1 185 ? -16.702 -3.313 6.630 1.00 89.31 185 PHE A N 1
ATOM 1407 C CA . PHE A 1 185 ? -15.500 -3.596 5.856 1.00 89.31 185 PHE A CA 1
ATOM 1408 C C . PHE A 1 185 ? -15.216 -5.106 5.789 1.00 89.31 185 PHE A C 1
ATOM 1410 O O . PHE A 1 185 ? -15.071 -5.651 4.690 1.00 89.31 185 PHE A O 1
ATOM 1417 N N . PHE A 1 186 ? -15.197 -5.803 6.931 1.00 89.31 186 PHE A N 1
ATOM 1418 C CA . PHE A 1 186 ? -14.944 -7.249 6.970 1.00 89.31 186 PHE A CA 1
ATOM 1419 C C . PHE A 1 186 ? -16.056 -8.066 6.307 1.00 89.31 186 PHE A C 1
ATOM 1421 O O . PHE A 1 186 ? -15.752 -8.992 5.558 1.00 89.31 186 PHE A O 1
ATOM 1428 N N . ALA A 1 187 ? -17.325 -7.681 6.466 1.00 89.31 187 ALA A N 1
ATOM 1429 C CA . ALA A 1 187 ? -18.444 -8.319 5.774 1.00 89.31 187 ALA A CA 1
ATOM 1430 C C . ALA A 1 187 ? -18.277 -8.262 4.247 1.00 89.31 187 ALA A C 1
ATOM 1432 O O . ALA A 1 187 ? -18.510 -9.253 3.547 1.00 89.31 187 ALA A O 1
ATOM 1433 N N . ARG A 1 188 ? -17.796 -7.135 3.706 1.00 87.06 188 ARG A N 1
ATOM 1434 C CA . ARG A 1 188 ? -17.464 -7.057 2.281 1.00 87.06 188 ARG A CA 1
ATOM 1435 C C . ARG A 1 188 ? -16.261 -7.920 1.910 1.00 87.06 188 ARG A C 1
ATOM 1437 O O . ARG A 1 188 ? -16.313 -8.579 0.871 1.00 87.06 188 ARG A O 1
ATOM 1444 N N . MET A 1 189 ? -15.196 -7.923 2.713 1.00 89.12 189 MET A N 1
ATOM 1445 C CA . MET A 1 189 ? -14.028 -8.775 2.448 1.00 89.12 189 MET A CA 1
ATOM 1446 C C . MET A 1 189 ? -14.421 -10.254 2.399 1.00 89.12 189 MET A C 1
ATOM 1448 O O . MET A 1 189 ? -14.011 -10.952 1.471 1.00 89.12 189 MET A O 1
ATOM 1452 N N . GLN A 1 190 ? -15.302 -10.695 3.302 1.00 89.56 190 GLN A N 1
ATOM 1453 C CA . GLN A 1 190 ? -15.883 -12.035 3.274 1.00 89.56 190 GLN A CA 1
ATOM 1454 C C . GLN A 1 190 ? -16.665 -12.294 1.983 1.00 89.56 190 GLN A C 1
ATOM 1456 O O . GLN A 1 190 ? -16.423 -13.293 1.305 1.00 89.56 190 GLN A O 1
ATOM 1461 N N . ASN A 1 191 ? -17.569 -11.385 1.599 1.00 88.69 191 ASN A N 1
ATOM 1462 C CA . ASN A 1 191 ? -18.370 -11.532 0.378 1.00 88.69 191 ASN A CA 1
ATOM 1463 C C . ASN A 1 191 ? -17.501 -11.643 -0.884 1.00 88.69 191 ASN A C 1
ATOM 1465 O O . ASN A 1 191 ? -17.839 -12.373 -1.815 1.00 88.69 191 ASN A O 1
ATOM 1469 N N . MET A 1 192 ? -16.364 -10.944 -0.907 1.00 86.31 192 MET A N 1
ATOM 1470 C CA . MET A 1 192 ? -15.389 -10.999 -1.998 1.00 86.31 192 MET A CA 1
ATOM 1471 C C . MET A 1 192 ? -14.416 -12.182 -1.893 1.00 86.31 192 MET A C 1
ATOM 1473 O O . MET A 1 192 ? -13.640 -12.396 -2.824 1.00 86.31 192 MET A O 1
ATOM 1477 N N . LYS A 1 193 ? -14.434 -12.939 -0.785 1.00 88.81 193 LYS A N 1
ATOM 1478 C CA . LYS A 1 193 ? -13.418 -13.947 -0.429 1.00 88.81 193 LYS A CA 1
ATOM 1479 C C . LYS A 1 193 ? -11.995 -13.377 -0.512 1.00 88.81 193 LYS A C 1
ATOM 1481 O O . LYS A 1 193 ? -11.083 -14.016 -1.035 1.00 88.81 193 LYS A O 1
ATOM 1486 N N . ALA A 1 194 ? -11.834 -12.134 -0.062 1.00 88.88 194 ALA A N 1
ATOM 1487 C CA . ALA A 1 194 ? -10.584 -11.397 -0.159 1.00 88.88 194 ALA A CA 1
ATOM 1488 C C . ALA A 1 194 ? -9.564 -11.884 0.880 1.00 88.88 194 ALA A C 1
ATOM 1490 O O . ALA A 1 194 ? -9.910 -12.172 2.024 1.00 88.88 194 ALA A O 1
ATOM 1491 N N . ILE A 1 195 ? -8.286 -11.917 0.497 1.00 92.81 195 ILE A N 1
ATOM 1492 C CA . ILE A 1 195 ? -7.184 -12.149 1.435 1.00 92.81 195 ILE A CA 1
ATOM 1493 C C . ILE A 1 195 ? -6.953 -10.863 2.236 1.00 92.81 195 ILE A C 1
ATOM 1495 O O . ILE A 1 195 ? -6.762 -9.803 1.639 1.00 92.81 195 ILE A O 1
ATOM 1499 N N . VAL A 1 196 ? -6.922 -10.958 3.566 1.00 92.06 196 VAL A N 1
ATOM 1500 C CA . VAL A 1 196 ? -6.553 -9.849 4.458 1.00 92.06 196 VAL A CA 1
ATOM 1501 C C . VAL A 1 196 ? -5.184 -10.133 5.068 1.00 92.06 196 VAL A C 1
ATOM 1503 O O . VAL A 1 196 ? -5.017 -11.069 5.846 1.00 92.06 196 VAL A O 1
ATOM 1506 N N . PHE A 1 197 ? -4.200 -9.320 4.702 1.00 92.62 197 PHE A N 1
ATOM 1507 C CA . PHE A 1 197 ? -2.859 -9.334 5.276 1.00 92.62 197 PHE A CA 1
ATOM 1508 C C . PHE A 1 197 ? -2.770 -8.276 6.381 1.00 92.62 197 PHE A C 1
ATOM 1510 O O . PHE A 1 197 ? -3.120 -7.121 6.150 1.00 92.62 197 PHE A O 1
ATOM 1517 N N . VAL A 1 198 ? -2.300 -8.653 7.573 1.00 91.38 198 VAL A N 1
ATOM 1518 C CA . VAL A 1 198 ? -2.198 -7.742 8.725 1.00 91.38 198 VAL A CA 1
ATOM 1519 C C . VAL A 1 198 ? -0.733 -7.481 9.053 1.00 91.38 198 VAL A C 1
ATOM 1521 O O . VAL A 1 198 ? 0.000 -8.391 9.434 1.00 91.38 198 VAL A O 1
ATOM 1524 N N . HIS A 1 199 ? -0.326 -6.220 8.941 1.00 89.12 199 HIS A N 1
ATOM 1525 C CA . HIS A 1 199 ? 1.005 -5.741 9.285 1.00 89.12 199 HIS A CA 1
ATOM 1526 C C . HIS A 1 199 ? 0.997 -5.048 10.659 1.00 89.12 199 HIS A C 1
ATOM 1528 O O . HIS A 1 199 ? 0.050 -4.322 10.975 1.00 89.12 199 HIS A O 1
ATOM 1534 N N . PRO A 1 200 ? 2.028 -5.213 11.504 1.00 86.44 200 PRO A N 1
ATOM 1535 C CA . PRO A 1 200 ? 2.114 -4.463 12.751 1.00 86.44 200 PRO A CA 1
ATOM 1536 C C . PRO A 1 200 ? 2.221 -2.952 12.493 1.00 86.44 200 PRO A C 1
ATOM 1538 O O . PRO A 1 200 ? 2.876 -2.500 11.554 1.00 86.44 200 PRO A O 1
ATOM 1541 N N . ALA A 1 201 ? 1.588 -2.172 13.364 1.00 83.56 201 ALA A N 1
ATOM 1542 C CA . ALA A 1 201 ? 1.747 -0.729 13.463 1.00 83.56 201 ALA A CA 1
ATOM 1543 C C . ALA A 1 201 ? 1.843 -0.304 14.929 1.00 83.56 201 ALA A C 1
ATOM 1545 O O . ALA A 1 201 ? 1.443 -1.040 15.836 1.00 83.56 201 ALA A O 1
ATOM 1546 N N . ASN A 1 202 ? 2.370 0.902 15.137 1.00 81.06 202 ASN A N 1
ATOM 1547 C CA . ASN A 1 202 ? 2.524 1.493 16.461 1.00 81.06 202 ASN A CA 1
ATOM 1548 C C . ASN A 1 202 ? 1.158 1.604 17.159 1.00 81.06 202 ASN A C 1
ATOM 1550 O O . ASN A 1 202 ? 0.164 1.938 16.503 1.00 81.06 202 ASN A O 1
ATOM 1554 N N . PRO A 1 203 ? 1.092 1.372 18.476 1.00 80.50 203 PRO A N 1
ATOM 1555 C CA . PRO A 1 203 ? -0.135 1.543 19.231 1.00 80.50 203 PRO A CA 1
ATOM 1556 C C . PRO A 1 203 ? -0.446 3.029 19.358 1.00 80.50 203 PRO A C 1
ATOM 1558 O O . PRO A 1 203 ? 0.401 3.822 19.775 1.00 80.50 203 PRO A O 1
ATOM 1561 N N . LEU A 1 204 ? -1.675 3.402 19.034 1.00 86.69 204 LEU A N 1
ATOM 1562 C CA . LEU A 1 204 ? -2.159 4.764 19.194 1.00 86.69 204 LEU A CA 1
ATOM 1563 C C . LEU A 1 204 ? -3.296 4.790 20.210 1.00 86.69 204 LEU A C 1
ATOM 1565 O O . LEU A 1 204 ? -4.100 3.862 20.280 1.00 86.69 204 LEU A O 1
ATOM 1569 N N . LEU A 1 205 ? -3.343 5.862 20.991 1.00 86.88 205 LEU A N 1
ATOM 1570 C CA . LEU A 1 205 ? -4.449 6.201 21.872 1.00 86.88 205 LEU A CA 1
ATOM 1571 C C . LEU A 1 205 ? -4.996 7.557 21.441 1.00 86.88 205 LEU A C 1
ATOM 1573 O O . LEU A 1 205 ? -4.248 8.531 21.368 1.00 86.88 205 LEU A O 1
ATOM 1577 N N . GLU A 1 206 ? -6.294 7.625 21.181 1.00 87.69 206 GLU A N 1
ATOM 1578 C CA . GLU A 1 206 ? -6.971 8.896 20.956 1.00 87.69 206 GLU A CA 1
ATOM 1579 C C . GLU A 1 206 ? -7.335 9.533 22.306 1.00 87.69 206 GLU A C 1
ATOM 1581 O O . GLU A 1 206 ? -8.055 8.944 23.113 1.00 87.69 206 GLU A O 1
ATOM 1586 N N . VAL A 1 207 ? -6.831 10.742 22.565 1.00 87.00 207 VAL A N 1
ATOM 1587 C CA . VAL A 1 207 ? -7.133 11.525 23.770 1.00 87.00 207 VAL A CA 1
ATOM 1588 C C . VAL A 1 207 ? -7.515 12.940 23.359 1.00 87.00 207 VAL A C 1
ATOM 1590 O O . VAL A 1 207 ? -6.687 13.695 22.850 1.00 87.00 207 VAL A O 1
ATOM 1593 N N . ALA A 1 208 ? -8.780 13.305 23.590 1.00 85.44 208 ALA A N 1
ATOM 1594 C CA . ALA A 1 208 ? -9.329 14.621 23.252 1.00 85.44 208 ALA A CA 1
ATOM 1595 C C . ALA A 1 208 ? -9.051 15.041 21.788 1.00 85.44 208 ALA A C 1
ATOM 1597 O O . ALA A 1 208 ? -8.648 16.174 21.532 1.00 85.44 208 ALA A O 1
ATOM 1598 N N . GLY A 1 209 ? -9.220 14.110 20.840 1.00 82.38 209 GLY A N 1
ATOM 1599 C CA . GLY A 1 209 ? -8.992 14.337 19.407 1.00 82.38 209 GLY A CA 1
ATOM 1600 C C . GLY A 1 209 ? -7.524 14.329 18.966 1.00 82.38 209 GLY A C 1
ATOM 1601 O O . GLY A 1 209 ? -7.242 14.625 17.810 1.00 82.38 209 GLY A O 1
ATOM 1602 N N . ASN A 1 210 ? -6.583 13.997 19.857 1.00 84.62 210 ASN A N 1
ATOM 1603 C CA . ASN A 1 210 ? -5.166 13.849 19.523 1.00 84.62 210 ASN A CA 1
ATOM 1604 C C . ASN A 1 210 ? -4.745 12.381 19.582 1.00 84.62 210 ASN A C 1
ATOM 1606 O O . ASN A 1 210 ? -5.085 11.676 20.531 1.00 84.62 210 ASN A O 1
ATOM 1610 N N . PHE A 1 211 ? -3.939 11.942 18.616 1.00 86.88 211 PHE A N 1
ATOM 1611 C CA . PHE A 1 211 ? -3.370 10.596 18.602 1.00 86.88 211 PHE A CA 1
ATOM 1612 C C . PHE A 1 211 ? -2.014 10.582 19.298 1.00 86.88 211 PHE A C 1
ATOM 1614 O O . PHE A 1 211 ? -1.032 11.143 18.810 1.00 86.88 211 PHE A O 1
ATOM 1621 N N . LEU A 1 212 ? -1.965 9.926 20.451 1.00 85.19 212 LEU A N 1
ATOM 1622 C CA . LEU A 1 212 ? -0.757 9.747 21.238 1.00 85.19 212 LEU A CA 1
ATOM 1623 C C . LEU A 1 212 ? -0.203 8.348 21.021 1.00 85.19 212 LEU A C 1
ATOM 1625 O O . LEU A 1 212 ? -0.941 7.366 20.957 1.00 85.19 212 LEU A O 1
ATOM 1629 N N . LEU A 1 213 ? 1.119 8.251 20.950 1.00 83.75 213 LEU A N 1
ATOM 1630 C CA . LEU A 1 213 ? 1.790 6.965 20.948 1.00 83.75 213 LEU A CA 1
ATOM 1631 C C . LEU A 1 213 ? 1.571 6.273 22.299 1.00 83.75 213 LEU A C 1
ATOM 1633 O O . LEU A 1 213 ? 2.014 6.765 23.334 1.00 83.75 213 LEU A O 1
ATOM 1637 N N . ALA A 1 214 ? 0.942 5.103 22.278 1.00 79.94 214 ALA A N 1
ATOM 1638 C CA . ALA A 1 214 ? 0.668 4.296 23.462 1.00 79.94 214 ALA A CA 1
ATOM 1639 C C . ALA A 1 214 ? 1.731 3.202 23.661 1.00 79.94 214 ALA A C 1
ATOM 1641 O O . ALA A 1 214 ? 1.410 2.042 23.926 1.00 79.94 214 ALA A O 1
ATOM 1642 N N . SER A 1 215 ? 3.006 3.572 23.497 1.00 75.06 215 SER A N 1
ATOM 1643 C CA . SER A 1 215 ? 4.145 2.698 23.783 1.00 75.06 215 SER A CA 1
ATOM 1644 C C . SER A 1 215 ? 4.686 3.009 25.180 1.00 75.06 215 SER A C 1
ATOM 1646 O O . SER A 1 215 ? 5.147 4.126 25.416 1.00 75.06 215 SER A O 1
ATOM 1648 N N . PRO A 1 216 ? 4.667 2.049 26.118 1.00 69.31 216 PRO A N 1
ATOM 1649 C CA . PRO A 1 216 ? 5.252 2.238 27.440 1.00 69.31 216 PRO A CA 1
ATOM 1650 C C . PRO A 1 216 ? 6.781 2.057 27.447 1.00 69.31 216 PRO A C 1
ATOM 1652 O O . PRO A 1 216 ? 7.385 2.100 28.517 1.00 69.31 216 PRO A O 1
ATOM 1655 N N . THR A 1 217 ? 7.418 1.802 26.296 1.00 68.62 217 THR A N 1
ATOM 1656 C CA . THR A 1 217 ? 8.848 1.465 26.229 1.00 68.62 217 THR A CA 1
ATOM 1657 C C . THR A 1 217 ? 9.694 2.584 25.636 1.00 68.62 217 THR A C 1
ATOM 1659 O O . THR A 1 217 ? 9.223 3.399 24.851 1.00 68.62 217 THR A O 1
ATOM 1662 N N . VAL A 1 218 ? 10.977 2.600 26.002 1.00 69.94 218 VAL A N 1
ATOM 1663 C CA . VAL A 1 218 ? 11.976 3.552 25.483 1.00 69.94 218 VAL A CA 1
ATOM 1664 C C . VAL A 1 218 ? 12.718 3.032 24.245 1.00 69.94 218 VAL A C 1
ATOM 1666 O O . VAL A 1 218 ? 13.621 3.697 23.742 1.00 69.94 218 VAL A O 1
ATOM 1669 N N . TYR A 1 219 ? 12.394 1.824 23.777 1.00 68.94 219 TYR A N 1
ATOM 1670 C CA . TYR A 1 219 ? 13.113 1.163 22.690 1.00 68.94 219 TYR A CA 1
ATOM 1671 C C . TYR A 1 219 ? 12.592 1.587 21.308 1.00 68.94 219 TYR A C 1
ATOM 1673 O O . TYR A 1 219 ? 11.415 1.925 21.171 1.00 68.94 219 TYR A O 1
ATOM 1681 N N . PRO A 1 220 ? 13.434 1.518 20.256 1.00 65.31 220 PRO A N 1
ATOM 1682 C CA . PRO A 1 220 ? 12.988 1.743 18.886 1.00 65.31 220 PRO A CA 1
ATOM 1683 C C . PRO A 1 220 ? 11.852 0.791 18.507 1.00 65.31 220 PRO A C 1
ATOM 1685 O O . PRO A 1 220 ? 11.956 -0.432 18.654 1.00 65.31 220 PRO A O 1
ATOM 1688 N N . GLN A 1 221 ? 10.769 1.357 17.982 1.00 66.62 221 GLN A N 1
ATOM 1689 C CA . GLN A 1 221 ? 9.520 0.620 17.797 1.00 66.62 221 GLN A CA 1
ATOM 1690 C C . GLN A 1 221 ? 9.642 -0.473 16.732 1.00 66.62 221 GLN A C 1
ATOM 1692 O O . GLN A 1 221 ? 9.142 -1.579 16.921 1.00 66.62 221 GLN A O 1
ATOM 1697 N N . GLY A 1 222 ? 10.396 -0.207 15.661 1.00 58.75 222 GLY A N 1
ATOM 1698 C CA . GLY A 1 222 ? 10.588 -1.162 14.566 1.00 58.75 222 GLY A CA 1
ATOM 1699 C C . GLY A 1 222 ? 11.268 -2.476 14.970 1.00 58.75 222 GLY A C 1
ATOM 1700 O O . GLY A 1 222 ? 11.132 -3.468 14.263 1.00 58.75 222 GLY A O 1
ATOM 1701 N N . ILE A 1 223 ? 11.980 -2.500 16.104 1.00 61.16 223 ILE A N 1
ATOM 1702 C CA . ILE A 1 223 ? 12.709 -3.680 16.592 1.00 61.16 223 ILE A CA 1
ATOM 1703 C C . ILE A 1 223 ? 12.008 -4.288 17.807 1.00 61.16 223 ILE A C 1
ATOM 1705 O O . ILE A 1 223 ? 11.865 -5.502 17.887 1.00 61.16 223 ILE A O 1
ATOM 1709 N N . PHE A 1 224 ? 11.564 -3.465 18.759 1.00 54.97 224 PHE A N 1
ATOM 1710 C CA . PHE A 1 224 ? 11.017 -3.976 20.014 1.00 54.97 224 PHE A CA 1
ATOM 1711 C C . PHE A 1 224 ? 9.487 -4.055 20.006 1.00 54.97 224 PHE A C 1
ATOM 1713 O O . PHE A 1 224 ? 8.918 -5.049 20.444 1.00 54.97 224 PHE A O 1
ATOM 1720 N N . GLU A 1 225 ? 8.792 -3.053 19.472 1.00 60.06 225 GLU A N 1
ATOM 1721 C CA . GLU A 1 225 ? 7.324 -3.033 19.498 1.00 60.06 225 GLU A CA 1
ATOM 1722 C C . GLU A 1 225 ? 6.703 -3.975 18.461 1.00 60.06 225 GLU A C 1
ATOM 1724 O O . GLU A 1 225 ? 5.692 -4.599 18.756 1.00 60.06 225 GLU A O 1
ATOM 1729 N N . PHE A 1 226 ? 7.301 -4.134 17.276 1.00 58.78 226 PHE A N 1
ATOM 1730 C CA . PHE A 1 226 ? 6.760 -5.042 16.253 1.00 58.78 226 PHE A CA 1
ATOM 1731 C C . PHE A 1 226 ? 6.998 -6.527 16.560 1.00 58.78 226 PHE A C 1
ATOM 1733 O O . PHE A 1 226 ? 6.169 -7.355 16.186 1.00 58.78 226 PHE A O 1
ATOM 1740 N N . PHE A 1 227 ? 8.094 -6.864 17.253 1.00 56.31 227 PHE A N 1
ATOM 1741 C CA . PHE A 1 227 ? 8.477 -8.252 17.548 1.00 56.31 227 PHE A CA 1
ATOM 1742 C C . PHE A 1 227 ? 8.180 -8.686 18.992 1.00 56.31 227 PHE A C 1
ATOM 1744 O O . PHE A 1 227 ? 7.799 -9.835 19.206 1.00 56.31 227 PHE A O 1
ATOM 1751 N N . CYS A 1 228 ? 8.346 -7.801 19.983 1.00 47.66 228 CYS A N 1
ATOM 1752 C CA . CYS A 1 228 ? 8.275 -8.157 21.407 1.00 47.66 228 CYS A CA 1
ATOM 1753 C C . CYS A 1 228 ? 6.985 -7.692 22.103 1.00 47.66 228 CYS A C 1
ATOM 1755 O O . CYS A 1 228 ? 6.658 -8.216 23.167 1.00 47.66 228 CYS A O 1
ATOM 1757 N N . ILE A 1 229 ? 6.244 -6.729 21.538 1.00 54.69 229 ILE A N 1
ATOM 1758 C CA . ILE A 1 229 ? 4.971 -6.245 22.099 1.00 54.69 229 ILE A CA 1
ATOM 1759 C C . ILE A 1 229 ? 3.817 -6.698 21.194 1.00 54.69 229 ILE A C 1
ATOM 1761 O O . ILE A 1 229 ? 3.876 -6.546 19.976 1.00 54.69 229 ILE A O 1
ATOM 1765 N N . PRO A 1 230 ? 2.749 -7.298 21.750 1.00 61.62 230 PRO A N 1
ATOM 1766 C CA . PRO A 1 230 ? 1.833 -8.118 20.971 1.00 61.62 230 PRO A CA 1
ATOM 1767 C C . PRO A 1 230 ? 0.769 -7.275 20.260 1.00 61.62 230 PRO A C 1
ATOM 1769 O O . PRO A 1 230 ? -0.412 -7.461 20.511 1.00 61.62 230 PRO A O 1
ATOM 1772 N N . HIS A 1 231 ? 1.120 -6.348 19.368 1.00 68.44 231 HIS A N 1
ATOM 1773 C CA . HIS A 1 231 ? 0.089 -5.625 18.598 1.00 68.44 231 HIS A CA 1
ATOM 1774 C C . HIS A 1 231 ? -0.653 -6.552 17.655 1.00 68.44 231 HIS A C 1
ATOM 1776 O O . HIS A 1 231 ? -1.879 -6.508 17.582 1.00 68.44 231 HIS A O 1
ATOM 1782 N N . ILE A 1 232 ? 0.082 -7.453 17.003 1.00 71.69 232 ILE A N 1
ATOM 1783 C CA . ILE A 1 232 ? -0.509 -8.527 16.206 1.00 71.69 232 ILE A CA 1
ATOM 1784 C C . ILE A 1 232 ? -1.372 -9.415 17.110 1.00 71.69 232 ILE A C 1
ATOM 1786 O O . ILE A 1 232 ? -2.544 -9.618 16.812 1.00 71.69 232 ILE A O 1
ATOM 1790 N N . ALA A 1 233 ? -0.861 -9.867 18.262 1.00 75.50 233 ALA A N 1
ATOM 1791 C CA . ALA A 1 233 ? -1.643 -10.733 19.149 1.00 75.50 233 ALA A CA 1
ATOM 1792 C C . ALA A 1 233 ? -2.881 -10.030 19.741 1.00 75.50 233 ALA A C 1
ATOM 1794 O O . ALA A 1 233 ? -3.942 -10.636 19.779 1.00 75.50 233 ALA A O 1
ATOM 1795 N N . ARG A 1 234 ? -2.796 -8.748 20.125 1.00 74.31 234 ARG A N 1
ATOM 1796 C CA . ARG A 1 234 ? -3.952 -7.928 20.533 1.00 74.31 234 ARG A CA 1
ATOM 1797 C C . ARG A 1 234 ? -4.978 -7.837 19.415 1.00 74.31 234 ARG A C 1
ATOM 1799 O O . ARG A 1 234 ? -6.151 -8.024 19.687 1.00 74.31 234 ARG A O 1
ATOM 1806 N N . THR A 1 235 ? -4.534 -7.625 18.176 1.00 76.06 235 THR A N 1
ATOM 1807 C CA . THR A 1 235 ? -5.421 -7.581 17.005 1.00 76.06 235 THR A CA 1
ATOM 1808 C C . THR A 1 235 ? -6.141 -8.911 16.803 1.00 76.06 235 THR A C 1
ATOM 1810 O O . THR A 1 235 ? -7.353 -8.927 16.642 1.00 76.06 235 THR A O 1
ATOM 1813 N N . PHE A 1 236 ? -5.426 -10.038 16.864 1.00 79.94 236 PHE A N 1
ATOM 1814 C CA . PHE A 1 236 ? -6.039 -11.364 16.734 1.00 79.94 236 PHE A CA 1
ATOM 1815 C C . PHE A 1 236 ? -6.975 -11.701 17.904 1.00 79.94 236 PHE A C 1
ATOM 1817 O O . PHE A 1 236 ? -8.041 -12.267 17.677 1.00 79.94 236 PHE A O 1
ATOM 1824 N N . ILE A 1 237 ? -6.618 -11.330 19.139 1.00 79.38 237 ILE A N 1
ATOM 1825 C CA . ILE A 1 237 ? -7.485 -11.488 20.316 1.00 79.38 237 ILE A CA 1
ATOM 1826 C C . ILE A 1 237 ? -8.751 -10.640 20.158 1.00 79.38 237 ILE A C 1
ATOM 1828 O O . ILE A 1 237 ? -9.846 -11.143 20.380 1.00 79.38 237 ILE A O 1
ATOM 1832 N N . ASP A 1 238 ? -8.620 -9.387 19.734 1.00 79.81 238 ASP A N 1
ATOM 1833 C CA . ASP A 1 238 ? -9.735 -8.468 19.502 1.00 79.81 238 ASP A CA 1
ATOM 1834 C C . ASP A 1 238 ? -10.666 -8.978 18.388 1.00 79.81 238 ASP A C 1
ATOM 1836 O O . ASP A 1 238 ? -11.879 -9.067 18.577 1.00 79.81 238 ASP A O 1
ATOM 1840 N N . LEU A 1 239 ? -10.112 -9.442 17.263 1.00 81.56 239 LEU A N 1
ATOM 1841 C CA . LEU A 1 239 ? -10.869 -10.081 16.177 1.00 81.56 239 LEU A CA 1
ATOM 1842 C C . LEU A 1 239 ? -11.605 -11.353 16.630 1.00 81.56 239 LEU A C 1
ATOM 1844 O O . LEU A 1 239 ? -12.724 -11.606 16.182 1.00 81.56 239 LEU A O 1
ATOM 1848 N N . ALA A 1 240 ? -11.003 -12.152 17.515 1.00 81.50 240 ALA A N 1
ATOM 1849 C CA . ALA A 1 240 ? -11.629 -13.355 18.058 1.00 81.50 240 ALA A CA 1
ATOM 1850 C C . ALA A 1 240 ? -12.744 -13.024 19.066 1.00 81.50 240 ALA A C 1
ATOM 1852 O O . ALA A 1 240 ? -13.844 -13.563 18.958 1.00 81.50 240 ALA A O 1
ATOM 1853 N N . LEU A 1 241 ? -12.484 -12.122 20.020 1.00 83.38 241 LEU A N 1
ATOM 1854 C CA . LEU A 1 241 ? -13.430 -11.745 21.078 1.00 83.38 241 LEU A CA 1
ATOM 1855 C C . LEU A 1 241 ? -14.614 -10.927 20.554 1.00 83.38 241 LEU A C 1
ATOM 1857 O O . LEU A 1 241 ? -15.729 -11.101 21.040 1.00 83.38 241 LEU A O 1
ATOM 1861 N N . SER A 1 242 ? -14.396 -10.074 19.550 1.00 82.94 242 SER A N 1
ATOM 1862 C CA . SER A 1 242 ? -15.471 -9.337 18.865 1.00 82.94 242 SER A CA 1
ATOM 1863 C C . SER A 1 242 ? -16.391 -10.246 18.045 1.00 82.94 242 SER A C 1
ATOM 1865 O O . SER A 1 242 ? -17.453 -9.814 17.603 1.00 82.94 242 SER A O 1
ATOM 1867 N N . GLY A 1 243 ? -15.993 -11.500 17.810 1.00 78.94 243 GLY A N 1
ATOM 1868 C CA . GLY A 1 243 ? -16.692 -12.410 16.912 1.00 78.94 243 GLY A CA 1
ATOM 1869 C C . GLY A 1 243 ? -16.458 -12.110 15.429 1.00 78.94 243 GLY A C 1
ATOM 1870 O O . GLY A 1 243 ? -17.062 -12.769 14.590 1.00 78.94 243 GLY A O 1
ATOM 1871 N N . THR A 1 244 ? -15.578 -11.164 15.085 1.00 83.06 244 THR A N 1
ATOM 1872 C CA . THR A 1 244 ? -15.265 -10.831 13.687 1.00 83.06 244 THR A CA 1
ATOM 1873 C C . THR A 1 244 ? -14.657 -12.031 12.964 1.00 83.06 244 THR A C 1
ATOM 1875 O O . THR A 1 244 ? -15.119 -12.397 11.895 1.00 83.06 244 THR A O 1
ATOM 1878 N N . LEU A 1 245 ? -13.678 -12.706 13.566 1.00 82.56 245 LEU A N 1
ATOM 1879 C CA . LEU A 1 245 ? -13.051 -13.889 12.969 1.00 82.56 245 LEU A CA 1
ATOM 1880 C C . LEU A 1 245 ? -14.022 -15.090 12.836 1.00 82.56 245 LEU A C 1
ATOM 1882 O O . LEU A 1 245 ? -14.180 -15.606 11.740 1.00 82.56 245 LEU A O 1
ATOM 1886 N N . PRO A 1 246 ? -14.751 -15.539 13.877 1.00 75.81 246 PRO A N 1
ATOM 1887 C CA . PRO A 1 246 ? -15.651 -16.689 13.725 1.00 75.81 246 PRO A CA 1
ATOM 1888 C C . PRO A 1 246 ? -16.890 -16.428 12.851 1.00 75.81 246 PRO A C 1
ATOM 1890 O O . PRO A 1 246 ? -17.486 -17.393 12.377 1.00 75.81 246 PRO A O 1
ATOM 1893 N N . ASN A 1 247 ? -17.304 -15.168 12.658 1.00 75.06 247 ASN A N 1
ATOM 1894 C CA . ASN A 1 247 ? -18.539 -14.844 11.933 1.00 75.06 247 ASN A CA 1
ATOM 1895 C C . ASN A 1 247 ? -18.312 -14.214 10.548 1.00 75.06 247 ASN A C 1
ATOM 1897 O O . ASN A 1 247 ? -19.242 -14.225 9.739 1.00 75.06 247 ASN A O 1
ATOM 1901 N N . LEU A 1 248 ? -17.142 -13.604 10.308 1.00 70.31 248 LEU A N 1
ATOM 1902 C CA . LEU A 1 248 ? -16.856 -12.765 9.133 1.00 70.31 248 LEU A CA 1
ATOM 1903 C C . LEU A 1 248 ? -15.540 -13.125 8.407 1.00 70.31 248 LEU A C 1
ATOM 1905 O O . LEU A 1 248 ? -15.097 -12.353 7.552 1.00 70.31 248 LEU A O 1
ATOM 1909 N N . THR A 1 249 ? -14.904 -14.260 8.723 1.00 56.88 249 THR A N 1
ATOM 1910 C CA . THR A 1 249 ? -13.767 -14.816 7.958 1.00 56.88 249 THR A CA 1
ATOM 1911 C C . THR A 1 249 ? -13.963 -16.298 7.699 1.00 56.88 249 THR A C 1
ATOM 1913 O O . THR A 1 249 ? -13.655 -16.736 6.567 1.00 56.88 249 THR A O 1
#

InterPro domains:
  IPR006680 Amidohydrolase-related [PF04909] (60-235)
  IPR032465 2-amino-3-carboxymuconate-6-semialdehyde decarboxylase [PTHR21240] (58-228)
  IPR032466 Metal-dependent hydrolase [SSF51556] (60-213)

=== Feature glossary ===
Legend for the data blocks above and below:

— What the protein is —

Sequence gives the chain of amino acids in standard one-letter code (A=alanine, C=cysteine, …, Y=tyrosine), read N→C. It is the only feature that is directly encoded by the gene; all structural features are derived from the folded form of this sequence.

The annotation block draws on four external resources. InterPro: which protein families and domains the sequence belongs to. GO: standardized terms for what the protein does, what process it participates in, and where in the cell it acts. CATH: which structural fold it has in the CATH hierarchy. Organism: the species of origin.

— Where its atoms are —

Atomic coordinates in PDBx/mmCIF format — the same representation the Protein Data Bank distributes. Each line of the _atom_site loop places one backbone atom in Cartesian space (units: ångströms, origin: arbitrary).

Six rendered views show the 3D structure from the faces of a cube — i.e. along ±x, ±y, ±z. Rendering representation is drawn randomly per protein from cartoon (secondary-structure ribbons), sticks (backbone bonds), or molecular surface; coloring is either N→C rainbow (blue at the N-terminus through red at the C-terminus) or one color per chain.

— Local backbone conformation —

DSSP 8-state secondary structure assigns each residue one of H (α-helix), G (3₁₀-helix), I (π-helix), E (extended β-strand), B (isolated β-bridge), T (hydrogen-bonded turn), S (bend), or '-' (coil). The assignment is computed from backbone hydrogen-bond geometry via the Kabsch–Sander algorithm.

P-SEA three-state annotation labels each residue as helix, strand, or coil based purely on the geometry of the Cα trace. It serves as a fallback when the full backbone (and thus DSSP) is unavailable.

φ (phi) and ψ (psi) are the two rotatable backbone dihedrals per residue: φ is the C(i-1)–N–Cα–C torsion, ψ is the N–Cα–C–N(i+1) torsion, both in degrees on (−180°, 180°]. α-helical residues cluster near (−60°, −45°); β-strand residues near (−120°, +130°). A Ramachandran plot is simply a scatter of (φ, ψ) for every residue.

— Global shape and packing —

Radius of gyration (Rg) is the root-mean-square distance of Cα atoms from their centroid — a single number for overall size and compactness. A globular domain of N residues has Rg ≈ 2.2·N^0.38 Å; an extended or disordered chain has a much larger Rg. The Cα contact count is the number of residue pairs whose Cα atoms are within 8 Å and are more than four positions apart in sequence — a standard proxy for tertiary packing density. The bounding box is the smallest axis-aligned box enclosing all Cα atoms.

Accessible surface area quantifies burial. A residue with SASA near zero is packed into the hydrophobic core; one with SASA >100 Å² sits on the surface. Computed here via the Shrake–Rupley numerical algorithm with a 1.4 Å probe.

The contact map is a binary N×N matrix image: pixel (i, j) is dark where Cα_i and Cα_j are within 8 Å and |i−j|>4. Because the |i−j|>4 filter removes local helical contacts, off-diagonal stripes parallel to the main diagonal indicate parallel β-sheets; stripes perpendicular to it indicate antiparallel β-sheets. The Ramachandran plot scatters every residue's (φ, ψ) pair against the sterically allowed regions. The PAE heatmap renders the predicted-aligned-error matrix.

— Structural neighborhood —

A 3Di character summarizes, for each residue, the relative orientation of the Cα frame of its nearest spatial neighbor. Because it encodes fold topology rather than chemistry, 3Di alignments detect remote structural similarity that sequence alignment misses.

Structural nearest neighbors (via Foldseek easy-search vs the PDB). Reported per hit: target PDB id, E-value, and alignment TM-score. A TM-score above ~0.5 is the conventional threshold for 'same fold'.

— Confidence and disorder —

For AlphaFold models, the B-factor field carries pLDDT — the model's own estimate of local accuracy on a 0–100 scale. Regions with pLDDT<50 should be treated as essentially unmodeled; they often correspond to intrinsically disordered segments.

B-factor (Debye–Waller factor) reflects atomic displacement in the crystal lattice. It is an experimental observable (units Å²), not a prediction; low values mean the atom is pinned down, high values mean it moves or is heterogeneous across the crystal.

Predicted Aligned Error (PAE) is an AlphaFold confidence matrix: entry (i, j) is the expected error in the position of residue j, in ångströms, when the prediction is superimposed on the true structure at residue i. Low PAE within a block of residues means that block is internally rigid and well-predicted; high PAE between two blocks means their relative placement is uncertain even if each block individually is confident.